Protein AF-K1Z4B5-F1 (afdb_monomer)

Solvent-accessible surface area (backbone atoms only — not comparable to full-atom values): 12155 Å² total; per-residue (Å²): 141,65,68,70,65,44,55,76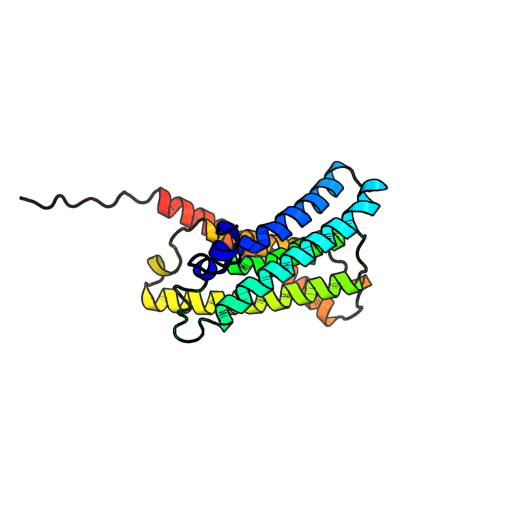,72,50,80,54,65,84,68,59,51,26,66,56,27,51,59,14,40,52,41,23,48,50,50,44,50,45,40,73,76,64,48,86,39,72,65,47,71,64,46,43,57,56,45,48,50,51,18,51,51,40,36,53,53,35,50,49,55,39,52,54,44,64,66,71,52,70,86,75,78,43,64,77,80,73,52,57,66,34,46,45,28,60,24,18,31,38,14,35,45,31,30,31,36,47,76,66,66,74,52,58,52,61,59,44,48,52,37,48,54,51,19,51,53,41,42,55,54,46,52,51,53,51,51,54,29,48,53,53,28,31,76,74,53,36,62,65,67,38,66,53,61,73,53,85,51,58,56,41,47,44,52,19,49,46,27,40,45,53,17,62,71,63,46,70,55,70,80,55,49,90,48,70,67,62,54,51,49,52,50,56,49,52,68,48,45,58,53,52,34,51,50,49,50,53,50,52,52,49,29,47,50,52,68,70,66,50,76,76,79,79,76,74,76,79,77,130

Secondary structure (DSSP, 8-state):
--HHHHHTTSSGGGG--GGGGHHHHHHHHHHHHHHHHHTT-HHHHHHHHHHHHHHHHHHHHHHHHHHHHHHHSTTS--TTTTS-GGGGHHHHHHHHHHHHHHHHT-S-HHHHHHHHHHHHHHHHHHHHHHHHHHHHHHHHHHHHHHH----GGGHHHHHHHHHHHHHHHH--GGGT---HHHHHHHHHHHHHHHHHHHHHHHHHHHHHHHHHHSPPP-------

pLDDT: mean 89.36, std 13.33, range [42.06, 98.69]

Foldseek 3Di:
DPPPVVCVPDDCLLVLALVLLVLLVVLLVVLVVCCVPPNQDPVSLVCLVVSLVVSVVSLVVSVVSVVVSCVVVPPDDDLQPSHDLSNLCNLLSLLSSLLSCLSNVNHDLQVSVVSLVNSVVVNVVVVVSVVVNLVVQCVPPNDCRSPLAADPSNVSNLSSLVSNLSSLVSRDNVNNDPDPVVVVVSVVSNVPSVVVSVVSVVSNVVSVCCVVVPDDPPPPPPDD

Structure (mmCIF, N/CA/C/O backbone):
data_AF-K1Z4B5-F1
#
_entry.id   AF-K1Z4B5-F1
#
loop_
_atom_site.group_PDB
_atom_site.id
_atom_site.type_symbol
_atom_site.label_atom_id
_atom_site.label_alt_id
_atom_site.label_comp_id
_atom_site.label_asym_id
_atom_site.label_entity_id
_atom_site.label_seq_id
_atom_site.pdbx_PDB_ins_code
_atom_site.Cartn_x
_atom_site.Cartn_y
_atom_site.Cartn_z
_atom_site.occupancy
_atom_site.B_iso_or_equiv
_atom_site.auth_seq_id
_atom_site.auth_comp_id
_atom_site.auth_asym_id
_atom_site.auth_atom_id
_atom_site.pdbx_PDB_model_num
ATOM 1 N N . MET A 1 1 ? 21.606 23.673 20.026 1.00 42.06 1 MET A N 1
ATOM 2 C CA . MET A 1 1 ? 21.614 22.272 19.535 1.00 42.06 1 MET A CA 1
ATOM 3 C C . MET A 1 1 ? 20.739 21.337 20.398 1.00 42.06 1 MET A C 1
ATOM 5 O O . MET A 1 1 ? 21.093 20.185 20.587 1.00 42.06 1 MET A O 1
ATOM 9 N N . GLY A 1 2 ? 19.577 21.792 20.898 1.00 47.53 2 GLY A N 1
ATOM 10 C CA . GLY A 1 2 ? 18.703 20.988 21.780 1.00 47.53 2 GLY A CA 1
ATOM 11 C C . GLY A 1 2 ? 17.392 20.483 21.157 1.00 47.53 2 GLY A C 1
ATOM 12 O O . GLY A 1 2 ? 16.752 19.619 21.730 1.00 47.53 2 GLY A O 1
ATOM 13 N N . SER A 1 3 ? 16.997 20.965 19.974 1.00 54.28 3 SER A N 1
ATOM 14 C CA . SER A 1 3 ? 15.626 20.777 19.460 1.00 54.28 3 SER A CA 1
ATOM 15 C C . SER A 1 3 ? 15.413 19.503 18.619 1.00 54.28 3 SER A C 1
ATOM 17 O O . SER A 1 3 ? 14.337 18.916 18.667 1.00 54.28 3 SER A O 1
ATOM 19 N N . PHE A 1 4 ? 16.428 19.011 17.899 1.00 51.03 4 PHE A N 1
ATOM 20 C CA . PHE A 1 4 ? 16.259 17.836 17.026 1.00 51.03 4 PHE A CA 1
ATOM 21 C C . PHE A 1 4 ? 16.400 16.509 17.784 1.00 51.03 4 PHE A C 1
ATOM 23 O O . PHE A 1 4 ? 15.673 15.554 17.534 1.00 51.03 4 PHE A O 1
ATOM 30 N N . VAL A 1 5 ? 17.310 16.456 18.760 1.00 57.09 5 VAL A N 1
ATOM 31 C CA . VAL A 1 5 ? 17.521 15.262 19.592 1.00 57.09 5 VAL A CA 1
ATOM 32 C C . VAL A 1 5 ? 16.350 15.058 20.560 1.00 57.09 5 VAL A C 1
ATOM 34 O O . VAL A 1 5 ? 15.944 13.920 20.771 1.00 57.09 5 VAL A O 1
ATOM 37 N N . GLN A 1 6 ? 15.732 16.135 21.065 1.00 52.53 6 GLN A N 1
ATOM 38 C CA . GLN A 1 6 ? 14.506 16.045 21.870 1.00 52.53 6 GLN A CA 1
ATOM 39 C C . GLN A 1 6 ? 13.305 15.513 21.076 1.00 52.53 6 GLN A C 1
ATOM 41 O O . GLN A 1 6 ? 12.570 14.691 21.609 1.00 52.53 6 GLN A O 1
ATOM 46 N N . PHE A 1 7 ? 13.154 15.859 19.790 1.00 51.56 7 PHE A N 1
ATOM 47 C CA . PHE A 1 7 ? 12.125 15.257 18.926 1.00 51.56 7 PHE A CA 1
ATOM 48 C C . PHE A 1 7 ? 12.273 13.732 18.818 1.00 51.56 7 PHE A C 1
ATOM 50 O O . PHE A 1 7 ? 11.283 13.002 18.797 1.00 51.56 7 PHE A O 1
ATOM 57 N N . PHE A 1 8 ? 13.515 13.240 18.799 1.00 54.50 8 PHE A N 1
ATOM 58 C CA . PHE A 1 8 ? 13.795 11.809 18.838 1.00 54.50 8 PHE A CA 1
ATOM 59 C C . PHE A 1 8 ? 13.585 11.177 20.216 1.00 54.50 8 PHE A C 1
ATOM 61 O O . PHE A 1 8 ? 13.568 9.948 20.268 1.00 54.50 8 PHE A O 1
ATOM 68 N N . LEU A 1 9 ? 13.473 11.941 21.307 1.00 57.28 9 LEU A N 1
ATOM 69 C CA . LEU A 1 9 ? 13.464 11.436 22.685 1.00 57.28 9 LEU A CA 1
ATOM 70 C C . LEU A 1 9 ? 12.107 11.544 23.392 1.00 57.28 9 LEU A C 1
ATOM 72 O O . LEU A 1 9 ? 11.838 10.653 24.193 1.00 57.28 9 LEU A O 1
ATOM 76 N N . ASP A 1 10 ? 11.259 12.524 23.070 1.00 48.75 10 ASP A N 1
ATOM 77 C CA . ASP A 1 10 ? 10.029 12.812 23.827 1.00 48.75 10 ASP A CA 1
ATOM 78 C C . ASP A 1 10 ? 8.754 12.778 22.965 1.00 48.75 10 ASP A C 1
ATOM 80 O O . ASP A 1 10 ? 8.785 13.238 21.825 1.00 48.75 10 ASP A O 1
ATOM 84 N N . GLU A 1 11 ? 7.679 12.196 23.525 1.00 49.41 11 GLU A N 1
ATOM 85 C CA . GLU A 1 11 ? 6.259 12.010 23.105 1.00 49.41 11 GLU A CA 1
ATOM 86 C C . GLU A 1 11 ? 5.877 11.736 21.627 1.00 49.41 11 GLU A C 1
ATOM 88 O O . GLU A 1 11 ? 4.893 11.043 21.360 1.00 49.41 11 GLU A O 1
ATOM 93 N N . SER A 1 12 ? 6.644 12.180 20.633 1.00 52.72 12 SER A N 1
ATOM 94 C CA . SER A 1 12 ? 6.403 1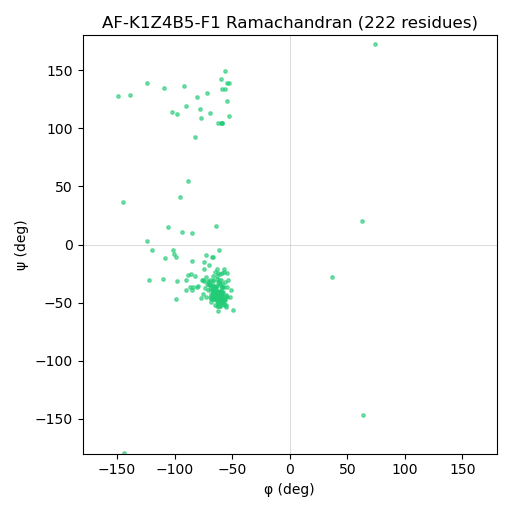1.931 19.203 1.00 52.72 12 SER A CA 1
ATOM 95 C C . SER A 1 12 ? 6.512 10.446 18.833 1.00 52.72 12 SER A C 1
ATOM 97 O O . SER A 1 12 ? 5.902 9.994 17.863 1.00 52.72 12 SER A O 1
ATOM 99 N N . ARG A 1 13 ? 7.247 9.657 19.633 1.00 53.91 13 ARG A N 1
ATOM 100 C CA . ARG A 1 13 ? 7.433 8.211 19.433 1.00 53.91 13 ARG A CA 1
ATOM 101 C C . ARG A 1 13 ? 6.122 7.427 19.503 1.00 53.91 13 ARG A C 1
ATOM 103 O O . ARG A 1 13 ? 5.964 6.472 18.747 1.00 53.91 13 ARG A O 1
ATOM 110 N N . GLN A 1 14 ? 5.167 7.861 20.329 1.00 56.75 14 GLN A N 1
ATOM 111 C CA . GLN A 1 14 ? 3.832 7.250 20.397 1.00 56.75 14 GLN A CA 1
ATOM 112 C C . GLN A 1 14 ? 2.960 7.576 19.171 1.00 56.75 14 GLN A C 1
ATOM 114 O O . GLN A 1 14 ? 1.911 6.970 18.969 1.00 56.75 14 GLN A O 1
ATOM 119 N N . LYS A 1 15 ? 3.407 8.493 18.305 1.00 69.94 15 LYS A N 1
ATOM 120 C CA . LYS A 1 15 ? 2.761 8.849 17.034 1.00 69.94 15 LYS A CA 1
ATOM 121 C C . LYS A 1 15 ? 3.515 8.296 15.820 1.00 69.94 15 LYS A C 1
ATOM 123 O O . LYS A 1 15 ? 3.267 8.718 14.697 1.00 69.94 15 LYS A O 1
ATOM 128 N N . VAL A 1 16 ? 4.433 7.343 16.007 1.00 85.06 16 VAL A N 1
ATOM 129 C CA . VAL A 1 16 ? 5.087 6.659 14.882 1.00 85.06 16 VAL A CA 1
ATOM 130 C C . VAL A 1 16 ? 4.126 5.630 14.292 1.00 85.06 16 VAL A C 1
ATOM 132 O O . VAL A 1 16 ? 3.845 4.605 14.909 1.00 85.06 16 VAL A O 1
ATOM 135 N N . HIS A 1 17 ? 3.616 5.908 13.098 1.00 90.94 17 HIS A N 1
ATOM 136 C CA . HIS A 1 17 ? 2.687 5.047 12.364 1.00 90.94 17 HIS A CA 1
ATOM 137 C C . HIS A 1 17 ? 2.973 5.106 10.857 1.00 90.94 17 HIS A C 1
ATOM 139 O O . HIS A 1 17 ? 3.878 5.813 10.403 1.00 90.94 17 HIS A O 1
ATOM 145 N N . GLY A 1 18 ? 2.197 4.372 10.060 1.00 93.00 18 GLY A N 1
ATOM 146 C CA . GLY A 1 18 ? 2.472 4.178 8.634 1.00 93.00 18 GLY A CA 1
ATOM 147 C C . GLY A 1 18 ? 2.491 5.426 7.737 1.00 93.00 18 GLY A C 1
ATOM 148 O O . GLY A 1 18 ? 2.892 5.316 6.585 1.00 93.00 18 GLY A O 1
ATOM 149 N N . VAL A 1 19 ? 2.171 6.629 8.231 1.00 94.81 19 VAL A N 1
ATOM 150 C CA . VAL A 1 19 ? 2.359 7.882 7.464 1.00 94.81 19 VAL A CA 1
ATOM 151 C C . VAL A 1 19 ? 3.828 8.143 7.121 1.00 94.81 19 VAL A C 1
ATOM 153 O O . VAL A 1 19 ? 4.108 8.775 6.106 1.00 94.81 19 VAL A O 1
ATOM 156 N N . LEU A 1 20 ? 4.782 7.606 7.890 1.00 95.19 20 LEU A N 1
ATOM 157 C CA . LEU A 1 20 ? 6.209 7.718 7.556 1.00 95.19 20 LEU A CA 1
ATOM 158 C C . LEU A 1 20 ? 6.532 7.173 6.153 1.00 95.19 20 LEU A C 1
ATOM 160 O O . LEU A 1 20 ? 7.362 7.736 5.434 1.00 95.19 20 LEU A O 1
ATOM 164 N N . PHE A 1 21 ? 5.799 6.147 5.715 1.00 98.12 21 PHE A N 1
ATOM 165 C CA . PHE A 1 21 ? 5.948 5.563 4.387 1.00 98.12 21 PHE A CA 1
ATOM 166 C C . PHE A 1 21 ? 5.511 6.484 3.240 1.00 98.12 21 PHE A C 1
ATOM 168 O O . PHE A 1 21 ? 5.816 6.182 2.086 1.00 98.12 21 PHE A O 1
ATOM 175 N N . LEU A 1 22 ? 4.849 7.619 3.506 1.00 96.75 22 LEU A N 1
ATOM 176 C CA . LEU A 1 22 ? 4.506 8.585 2.458 1.00 96.75 22 LEU A CA 1
ATOM 177 C C . LEU A 1 22 ? 5.745 9.154 1.756 1.00 96.75 22 LEU A C 1
ATOM 179 O O . LEU A 1 22 ? 5.654 9.527 0.592 1.00 96.75 22 LEU A O 1
ATOM 183 N N . SER A 1 23 ? 6.902 9.168 2.423 1.00 97.56 23 SER A N 1
ATOM 184 C CA . SER A 1 23 ? 8.192 9.518 1.812 1.00 97.56 23 SER A CA 1
ATOM 185 C C . SER A 1 23 ? 8.606 8.523 0.717 1.00 97.56 23 SER A C 1
ATOM 187 O O . SER A 1 23 ? 8.991 8.928 -0.381 1.00 97.56 23 SER A O 1
ATOM 189 N N . THR A 1 24 ? 8.456 7.218 0.965 1.00 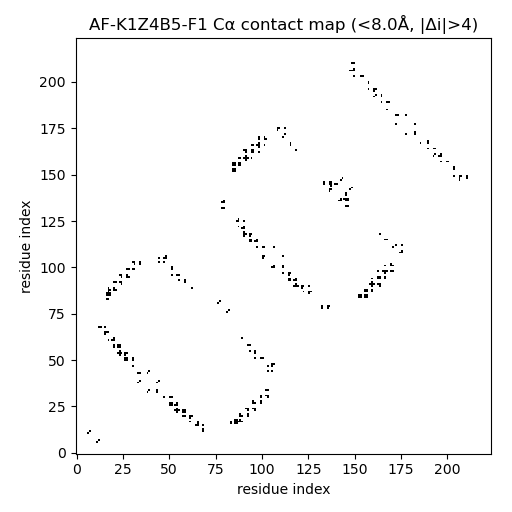98.56 24 THR A N 1
ATOM 190 C CA . THR A 1 24 ? 8.614 6.178 -0.060 1.00 98.56 24 THR A CA 1
ATOM 191 C C . THR A 1 24 ? 7.576 6.358 -1.154 1.00 98.56 24 THR A C 1
ATOM 193 O O . THR A 1 24 ? 7.934 6.450 -2.323 1.00 98.56 24 THR A O 1
ATOM 196 N N . VAL A 1 25 ? 6.295 6.447 -0.789 1.00 98.38 25 VAL A N 1
ATOM 197 C CA . VAL A 1 25 ? 5.190 6.523 -1.755 1.00 98.38 25 VAL A CA 1
ATOM 198 C C . VAL A 1 25 ? 5.355 7.705 -2.708 1.00 98.38 25 VAL A C 1
ATOM 200 O O . VAL A 1 25 ? 5.241 7.526 -3.920 1.00 98.38 25 VAL A O 1
ATOM 203 N N . SER A 1 26 ? 5.655 8.897 -2.193 1.00 98.25 26 SER A N 1
ATOM 204 C CA . SER A 1 26 ? 5.829 10.097 -3.014 1.00 98.25 26 SER A CA 1
ATOM 205 C C . SER A 1 26 ? 7.035 9.978 -3.942 1.00 98.25 26 SER A C 1
ATOM 207 O O . SER A 1 26 ? 6.914 10.265 -5.131 1.00 98.25 26 SER A O 1
ATOM 209 N N . THR A 1 27 ? 8.161 9.465 -3.438 1.00 98.38 27 THR A N 1
ATOM 210 C CA . THR A 1 27 ? 9.370 9.233 -4.239 1.00 98.38 27 THR A CA 1
ATOM 211 C C . THR A 1 27 ? 9.078 8.294 -5.409 1.00 98.38 27 THR A C 1
ATOM 213 O O . THR A 1 27 ? 9.382 8.627 -6.552 1.00 98.38 27 THR A O 1
ATOM 216 N N . GLN A 1 28 ? 8.416 7.159 -5.162 1.00 98.44 28 GLN A N 1
ATOM 217 C CA . GLN A 1 28 ? 8.082 6.211 -6.232 1.00 98.44 28 GLN A CA 1
ATOM 218 C C . GLN A 1 2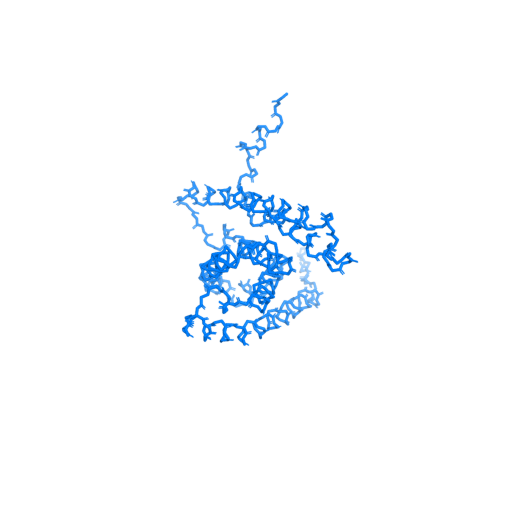8 ? 7.020 6.759 -7.196 1.00 98.44 28 GLN A C 1
ATOM 220 O O . GLN A 1 28 ? 7.097 6.523 -8.401 1.00 98.44 28 GLN A O 1
ATOM 225 N N . SER A 1 29 ? 6.063 7.544 -6.694 1.00 98.06 29 SER A N 1
ATOM 226 C CA . SER A 1 29 ? 5.065 8.218 -7.535 1.00 98.06 29 SER A CA 1
ATOM 227 C C . SER A 1 29 ? 5.724 9.196 -8.506 1.00 98.06 29 SER A C 1
ATOM 229 O O . SER A 1 29 ? 5.353 9.227 -9.675 1.00 98.06 29 SER A O 1
ATOM 231 N N . LEU A 1 30 ? 6.736 9.953 -8.061 1.00 97.81 30 LEU A N 1
ATOM 232 C CA . LEU A 1 30 ? 7.496 10.858 -8.928 1.00 97.81 30 LEU A CA 1
ATOM 233 C C . LEU A 1 30 ? 8.218 10.102 -10.043 1.00 97.81 30 LEU A C 1
ATOM 235 O O . LEU A 1 30 ? 8.203 10.551 -11.186 1.00 97.81 30 LEU A O 1
ATOM 239 N N . VAL A 1 31 ? 8.796 8.937 -9.742 1.00 97.12 31 VAL A N 1
ATOM 240 C CA . VAL A 1 31 ? 9.437 8.089 -10.757 1.00 97.12 31 VAL A CA 1
ATOM 241 C C . VAL A 1 31 ? 8.422 7.636 -11.817 1.00 97.12 31 VAL A C 1
ATOM 243 O O . VAL A 1 31 ? 8.700 7.723 -13.015 1.00 97.12 31 VAL A O 1
ATOM 246 N N . ILE A 1 32 ? 7.233 7.195 -11.394 1.00 97.25 32 ILE A N 1
ATOM 247 C CA . ILE A 1 32 ? 6.160 6.753 -12.300 1.00 97.25 32 ILE A CA 1
ATOM 248 C C . ILE A 1 32 ? 5.623 7.924 -13.136 1.00 97.25 32 ILE A C 1
ATOM 250 O O . ILE A 1 32 ? 5.473 7.799 -14.350 1.00 97.25 32 ILE A O 1
ATOM 254 N N . VAL A 1 33 ? 5.355 9.076 -12.516 1.00 96.75 33 VAL A N 1
ATOM 255 C CA . VAL A 1 33 ? 4.846 10.267 -13.214 1.00 96.75 33 VAL A CA 1
ATOM 256 C C . VAL A 1 33 ? 5.876 10.807 -14.202 1.00 96.75 33 VAL A C 1
ATOM 258 O O . VAL A 1 33 ? 5.505 11.153 -15.321 1.00 96.75 33 VAL A O 1
ATOM 261 N N . TRP A 1 34 ? 7.166 10.824 -13.848 1.00 95.31 34 TRP A N 1
ATOM 262 C CA . TRP A 1 34 ? 8.234 11.221 -14.771 1.00 95.31 34 TRP A CA 1
ATOM 263 C C . TRP A 1 34 ? 8.210 10.340 -16.021 1.00 95.31 34 TRP A C 1
ATOM 265 O O . TRP A 1 34 ? 8.141 10.855 -17.137 1.00 95.31 34 TRP A O 1
ATOM 275 N N . LYS A 1 35 ? 8.191 9.016 -15.843 1.00 94.81 35 LYS A N 1
ATOM 276 C CA . LYS A 1 35 ? 8.099 8.046 -16.942 1.00 94.81 35 LYS A CA 1
ATOM 277 C C . LYS A 1 35 ? 6.893 8.294 -17.841 1.00 94.81 35 LYS A C 1
ATOM 279 O O . LYS A 1 35 ? 7.025 8.261 -19.060 1.00 94.81 35 LYS A O 1
ATOM 284 N N . ALA A 1 36 ? 5.730 8.543 -17.244 1.00 94.62 36 ALA A N 1
ATOM 285 C CA . ALA A 1 36 ? 4.500 8.802 -17.981 1.00 94.62 36 ALA A CA 1
ATOM 286 C C . ALA A 1 36 ? 4.550 10.126 -18.764 1.00 94.62 36 ALA A C 1
ATOM 288 O O . ALA A 1 36 ? 4.084 10.178 -19.898 1.00 94.62 36 ALA A O 1
ATOM 289 N N . ALA A 1 37 ? 5.129 11.180 -18.183 1.00 94.31 37 ALA A N 1
ATOM 290 C CA . ALA A 1 37 ? 5.174 12.512 -18.785 1.00 94.31 37 ALA A CA 1
ATOM 291 C C . ALA A 1 37 ? 6.277 12.674 -19.844 1.00 94.31 37 ALA A C 1
ATOM 293 O O . ALA A 1 37 ? 6.075 13.364 -20.839 1.00 94.31 37 ALA A O 1
ATOM 294 N N . PHE A 1 38 ? 7.442 12.053 -19.638 1.00 90.19 38 PHE A N 1
ATOM 295 C CA . PHE A 1 38 ? 8.650 12.304 -20.440 1.00 90.19 38 PHE A CA 1
ATOM 296 C C . PHE A 1 38 ? 9.249 11.045 -21.086 1.00 90.19 38 PHE A C 1
ATOM 298 O O . PHE A 1 38 ? 10.298 11.121 -21.730 1.00 90.19 38 PHE A O 1
ATOM 305 N N . GLY A 1 39 ? 8.610 9.884 -20.928 1.00 90.88 39 GLY A N 1
ATOM 306 C CA . GLY A 1 39 ? 9.041 8.632 -21.545 1.00 90.88 39 GLY A CA 1
ATOM 307 C C . GLY A 1 39 ? 10.412 8.138 -21.069 1.00 90.88 39 GLY A C 1
ATOM 308 O O . GLY A 1 39 ? 10.805 8.315 -19.919 1.00 90.88 39 GLY A O 1
ATOM 309 N N . ASP A 1 40 ? 11.140 7.485 -21.980 1.00 89.94 40 ASP A N 1
ATOM 310 C CA . ASP A 1 40 ? 12.414 6.789 -21.732 1.00 89.94 40 ASP A CA 1
ATOM 311 C C . ASP A 1 40 ? 13.666 7.617 -22.035 1.00 89.94 40 ASP A C 1
ATOM 313 O O . ASP A 1 40 ? 14.645 7.112 -22.588 1.00 89.94 40 ASP A O 1
ATOM 317 N N . SER A 1 41 ? 13.659 8.901 -21.681 1.00 91.56 41 SER A N 1
ATOM 318 C CA . SER A 1 41 ? 14.849 9.738 -21.871 1.00 91.56 41 SER A CA 1
ATOM 319 C C . SER A 1 41 ? 16.092 9.149 -21.177 1.00 91.56 41 SER A C 1
ATOM 321 O O . SER A 1 41 ? 15.999 8.505 -20.127 1.00 91.56 41 SER A O 1
ATOM 323 N N . SER A 1 42 ? 17.282 9.400 -21.731 1.00 91.56 42 SER A N 1
ATOM 324 C CA . SER A 1 42 ? 18.545 8.927 -21.141 1.00 91.56 42 SER A CA 1
ATOM 325 C C . SER A 1 42 ? 18.732 9.420 -19.703 1.00 91.56 42 SER A C 1
ATOM 327 O O . SER A 1 42 ? 19.201 8.672 -18.849 1.00 91.56 42 SER A O 1
ATOM 329 N N . LEU A 1 43 ? 18.303 10.658 -19.419 1.00 93.00 43 LEU A N 1
ATOM 330 C CA . LEU A 1 43 ? 18.318 11.221 -18.069 1.00 93.00 43 LEU A CA 1
ATOM 331 C C . LEU A 1 43 ? 17.409 10.430 -17.123 1.00 93.00 43 LEU A C 1
ATOM 333 O O . LEU A 1 43 ? 17.820 10.092 -16.018 1.00 93.00 43 LEU A O 1
ATOM 337 N N . TYR A 1 44 ? 16.199 10.091 -17.566 1.00 93.06 44 TYR A N 1
ATOM 338 C CA . TYR A 1 44 ? 15.274 9.292 -16.772 1.00 93.06 44 TYR A CA 1
ATOM 339 C C . TYR A 1 44 ? 15.856 7.908 -16.447 1.00 93.06 44 TYR A C 1
ATOM 341 O O . TYR A 1 44 ? 15.876 7.516 -15.283 1.00 93.06 44 TYR A O 1
ATOM 349 N N . ARG A 1 45 ? 16.408 7.197 -17.441 1.00 91.06 45 ARG A N 1
ATOM 350 C CA . ARG A 1 45 ? 17.033 5.876 -17.230 1.00 91.06 45 ARG A CA 1
ATOM 351 C C . ARG A 1 45 ? 18.227 5.931 -16.274 1.00 91.06 45 ARG A C 1
ATOM 353 O O . ARG A 1 45 ? 18.474 4.961 -15.565 1.00 91.06 45 ARG A O 1
ATOM 360 N N . LEU A 1 46 ? 18.939 7.058 -16.235 1.00 93.19 46 LEU A N 1
ATOM 361 C CA . LEU A 1 46 ? 20.036 7.290 -15.300 1.00 93.19 46 LEU A CA 1
ATOM 362 C C . LEU A 1 46 ? 19.539 7.575 -13.874 1.00 93.19 46 LEU A C 1
ATOM 364 O O . LEU A 1 46 ? 20.120 7.068 -12.921 1.00 93.19 46 LEU A O 1
ATOM 368 N N . VAL A 1 47 ? 18.485 8.382 -13.716 1.00 95.00 47 VAL A N 1
ATOM 369 C CA . VAL A 1 47 ? 18.015 8.884 -12.409 1.00 95.00 47 VAL A CA 1
ATOM 370 C C . VAL A 1 47 ? 17.039 7.926 -11.720 1.00 95.00 47 VAL A C 1
ATOM 372 O O . VAL A 1 47 ? 17.090 7.776 -10.498 1.00 95.00 47 VAL A O 1
ATOM 375 N N . ALA A 1 48 ? 16.167 7.254 -12.474 1.00 95.62 48 ALA A N 1
ATOM 376 C CA . ALA A 1 48 ? 15.108 6.403 -11.929 1.00 95.62 48 ALA A CA 1
ATOM 377 C C . ALA A 1 48 ? 15.614 5.299 -10.976 1.00 95.62 48 ALA A C 1
ATOM 379 O O . ALA A 1 48 ? 15.026 5.163 -9.902 1.00 95.62 48 ALA A O 1
ATOM 380 N N . PRO A 1 49 ? 16.706 4.557 -11.266 1.00 95.19 49 PRO A N 1
ATOM 381 C CA . PRO A 1 49 ? 17.228 3.550 -10.337 1.00 95.19 49 PRO A CA 1
ATOM 382 C C . PRO A 1 49 ? 17.604 4.134 -8.971 1.00 95.19 49 PRO A C 1
ATOM 384 O O . PRO A 1 49 ? 17.307 3.540 -7.935 1.00 95.19 49 PRO A O 1
ATOM 387 N N . TRP A 1 50 ? 18.216 5.322 -8.958 1.00 96.75 50 TRP A N 1
ATOM 388 C CA . TRP A 1 50 ? 18.634 5.999 -7.729 1.00 96.75 50 TRP A CA 1
ATOM 389 C C . TRP A 1 50 ? 17.448 6.526 -6.932 1.00 96.75 50 TRP A C 1
ATOM 391 O O . TRP A 1 50 ? 17.431 6.407 -5.709 1.00 96.75 50 TRP A O 1
ATOM 401 N N . ALA A 1 51 ? 16.433 7.060 -7.611 1.00 97.69 51 ALA A N 1
ATOM 402 C CA . ALA A 1 51 ? 15.195 7.479 -6.965 1.00 97.69 51 ALA A CA 1
ATOM 403 C C . ALA A 1 51 ? 14.438 6.283 -6.359 1.00 97.69 51 ALA A C 1
ATOM 405 O O . ALA A 1 51 ? 13.976 6.364 -5.220 1.00 97.69 51 ALA A O 1
ATOM 406 N N . ILE A 1 52 ? 14.386 5.144 -7.063 1.00 98.00 52 ILE A N 1
ATOM 407 C CA . ILE A 1 52 ? 13.808 3.902 -6.528 1.00 98.00 52 ILE A CA 1
ATOM 408 C C . ILE A 1 52 ? 14.575 3.456 -5.280 1.00 98.00 52 ILE A C 1
ATOM 410 O O . ILE A 1 52 ? 13.950 3.188 -4.252 1.00 98.00 52 ILE A O 1
ATOM 414 N N . LEU A 1 53 ? 15.911 3.428 -5.341 1.00 97.69 53 LEU A N 1
ATOM 415 C CA . LEU A 1 53 ? 16.767 3.053 -4.213 1.00 97.69 53 LEU A CA 1
ATOM 416 C C . LEU A 1 53 ? 16.584 3.989 -3.010 1.00 97.69 53 LEU A C 1
ATOM 418 O O . LEU A 1 53 ? 16.496 3.520 -1.876 1.00 97.69 53 LEU A O 1
ATOM 422 N N . LEU A 1 54 ? 16.473 5.299 -3.243 1.00 98.38 54 LEU A N 1
ATOM 423 C CA . LEU A 1 54 ? 16.189 6.280 -2.197 1.00 98.38 54 LEU A CA 1
ATOM 424 C C . LEU A 1 54 ? 14.834 6.007 -1.528 1.00 98.38 54 LEU A C 1
ATOM 426 O O . LEU A 1 54 ? 14.742 5.999 -0.301 1.00 98.38 54 LEU A O 1
ATOM 430 N N . GLY A 1 55 ? 13.794 5.716 -2.312 1.00 98.38 55 GLY A N 1
ATOM 431 C CA . GLY A 1 55 ? 12.487 5.347 -1.768 1.00 98.38 55 GLY A CA 1
ATOM 432 C C . GLY A 1 55 ? 12.523 4.047 -0.954 1.00 98.38 55 GLY A C 1
ATOM 433 O O . GLY A 1 55 ? 11.861 3.958 0.082 1.00 98.38 55 GLY A O 1
ATOM 434 N N . VAL A 1 56 ? 13.337 3.066 -1.362 1.00 98.31 56 VAL A N 1
ATOM 435 C CA . VAL A 1 56 ? 13.597 1.837 -0.589 1.00 98.31 56 VAL A CA 1
ATOM 436 C C . VAL A 1 56 ? 14.328 2.147 0.722 1.00 98.31 56 VAL A C 1
ATOM 438 O O . VAL A 1 56 ? 13.982 1.595 1.766 1.00 98.31 56 VAL A O 1
ATOM 441 N N . ALA A 1 57 ? 15.294 3.068 0.717 1.00 98.50 57 ALA A N 1
ATOM 442 C CA . ALA A 1 57 ? 15.956 3.510 1.943 1.00 98.50 57 ALA A CA 1
ATOM 443 C C . ALA A 1 57 ? 14.958 4.170 2.911 1.00 98.50 57 ALA A C 1
ATOM 445 O O . ALA A 1 57 ? 14.912 3.809 4.090 1.00 98.50 57 ALA A O 1
ATOM 446 N N . PHE A 1 58 ? 14.093 5.063 2.413 1.00 98.38 58 PHE A N 1
ATOM 447 C CA . PHE A 1 58 ? 12.999 5.634 3.206 1.00 98.38 58 PHE A CA 1
ATOM 448 C C . PHE A 1 58 ? 12.049 4.568 3.755 1.00 98.38 58 PHE A C 1
ATOM 450 O O . PHE A 1 58 ? 11.602 4.682 4.901 1.00 98.38 58 PHE A O 1
ATOM 457 N N . TYR A 1 59 ? 11.790 3.508 2.984 1.00 98.56 59 TYR A N 1
ATOM 458 C CA . TYR A 1 59 ? 10.939 2.406 3.418 1.00 98.56 59 TYR A CA 1
ATOM 459 C C . TYR A 1 59 ? 11.549 1.706 4.628 1.00 98.56 59 TYR A C 1
ATOM 461 O O . TYR A 1 59 ? 10.892 1.592 5.659 1.00 98.56 59 TYR A O 1
ATOM 469 N N . PHE A 1 60 ? 12.814 1.285 4.545 1.00 98.06 60 PHE A N 1
ATOM 470 C CA . PHE A 1 60 ? 13.451 0.548 5.636 1.00 98.06 60 PHE A CA 1
ATOM 471 C C . PHE A 1 60 ? 13.640 1.390 6.898 1.00 98.06 60 PHE A C 1
ATOM 473 O O . PHE A 1 60 ? 13.452 0.872 7.998 1.00 98.06 60 PHE A O 1
ATOM 480 N N . VAL A 1 61 ? 13.937 2.687 6.763 1.00 96.69 61 VAL A N 1
ATOM 481 C CA . VAL A 1 61 ? 13.982 3.605 7.913 1.00 96.69 61 VAL A CA 1
ATOM 482 C C . VAL A 1 61 ? 12.605 3.702 8.574 1.00 96.69 61 VAL A C 1
ATOM 484 O O . VAL A 1 61 ? 12.494 3.514 9.784 1.00 96.69 61 VAL A O 1
ATOM 487 N N . SER A 1 62 ? 11.548 3.933 7.791 1.00 96.00 62 SER A N 1
ATOM 488 C CA . SER A 1 62 ? 10.170 4.033 8.297 1.00 96.00 62 SER A CA 1
ATOM 489 C C . SER A 1 62 ? 9.716 2.735 8.965 1.00 96.00 62 SER A C 1
ATOM 491 O O . SER A 1 62 ? 9.210 2.745 10.087 1.00 96.00 62 SER A O 1
ATOM 493 N N . PHE A 1 63 ? 9.967 1.606 8.303 1.00 96.38 63 PHE A N 1
ATOM 494 C CA . PHE A 1 63 ? 9.649 0.271 8.786 1.00 96.38 63 PHE A CA 1
ATOM 495 C C . PHE A 1 63 ? 10.354 -0.029 10.113 1.00 96.38 63 PHE A C 1
ATOM 497 O O . PHE A 1 63 ? 9.712 -0.452 11.072 1.00 96.38 63 PHE A O 1
ATOM 504 N N . PHE A 1 64 ? 11.656 0.258 10.207 1.00 95.25 64 PHE A N 1
ATOM 505 C CA . PHE A 1 64 ? 12.426 0.073 11.435 1.00 95.25 64 PHE A CA 1
ATOM 506 C C . PHE A 1 64 ? 11.871 0.902 12.599 1.00 95.25 64 PHE A C 1
ATOM 508 O O . PHE A 1 64 ? 11.738 0.385 13.709 1.00 95.25 64 PHE A O 1
ATOM 515 N N . LEU A 1 65 ? 11.520 2.170 12.363 1.00 92.81 65 LEU A N 1
ATOM 516 C CA . LEU A 1 65 ? 10.959 3.038 13.402 1.00 92.81 65 LEU A CA 1
ATOM 517 C C . LEU A 1 65 ? 9.605 2.520 13.915 1.00 92.81 65 LEU A C 1
ATOM 519 O O . LEU A 1 65 ? 9.385 2.519 15.126 1.00 92.81 65 LEU A O 1
ATOM 523 N N . ILE A 1 66 ? 8.738 2.028 13.022 1.00 92.50 66 ILE A N 1
ATOM 524 C CA . ILE A 1 66 ? 7.433 1.449 13.384 1.00 92.50 66 ILE A CA 1
ATOM 525 C C . ILE A 1 66 ? 7.605 0.126 14.140 1.00 92.50 66 ILE A C 1
ATOM 527 O O . ILE A 1 66 ? 7.010 -0.054 15.199 1.00 92.50 66 ILE A O 1
ATOM 531 N N . MET A 1 67 ? 8.456 -0.785 13.661 1.00 91.44 67 MET A N 1
ATOM 532 C CA . MET A 1 67 ? 8.710 -2.055 14.358 1.00 91.44 67 MET A CA 1
ATOM 533 C C . MET A 1 67 ? 9.320 -1.833 15.744 1.00 91.44 67 MET A C 1
ATOM 535 O O . MET A 1 67 ? 8.928 -2.476 16.716 1.00 91.44 67 MET A O 1
ATOM 539 N N . ARG A 1 68 ? 10.252 -0.880 15.864 1.00 89.44 68 ARG A N 1
ATOM 540 C CA . ARG A 1 68 ? 10.873 -0.522 17.143 1.00 89.44 68 ARG A CA 1
ATOM 541 C C . ARG A 1 68 ? 9.856 -0.012 18.164 1.00 89.44 68 ARG A C 1
ATOM 543 O O . ARG A 1 68 ? 10.060 -0.253 19.353 1.00 89.44 68 ARG A O 1
ATOM 550 N N . ARG A 1 69 ? 8.811 0.697 17.725 1.00 87.81 69 ARG A N 1
ATOM 551 C CA . ARG A 1 69 ? 7.709 1.133 18.591 1.00 87.81 69 ARG A CA 1
ATOM 552 C C . ARG A 1 69 ? 6.981 -0.083 19.168 1.00 87.81 69 ARG A C 1
ATOM 554 O O . ARG A 1 69 ? 6.988 -0.269 20.379 1.00 87.81 69 ARG A O 1
ATOM 561 N N . TYR A 1 70 ? 6.475 -0.963 18.303 1.00 86.94 70 TYR A N 1
ATOM 562 C CA . TYR A 1 70 ? 5.716 -2.141 18.738 1.00 86.94 70 TYR A CA 1
ATOM 563 C C . TYR A 1 70 ? 6.528 -3.124 19.587 1.00 86.94 70 TYR A C 1
ATOM 565 O O . TYR A 1 70 ? 5.976 -3.762 20.476 1.00 86.94 70 TYR A O 1
ATOM 573 N N . TRP A 1 71 ? 7.844 -3.211 19.378 1.00 86.00 71 TRP A N 1
ATOM 574 C CA . TRP A 1 71 ? 8.709 -4.040 20.220 1.00 86.00 71 TRP A CA 1
ATOM 575 C C . TRP A 1 71 ? 8.893 -3.480 21.639 1.00 86.00 71 TRP A C 1
ATOM 577 O O . TRP A 1 71 ? 9.051 -4.236 22.593 1.00 86.00 71 TRP A O 1
ATOM 587 N N . ARG A 1 72 ? 8.941 -2.151 21.795 1.00 80.06 72 ARG A N 1
ATOM 588 C CA . ARG A 1 72 ? 9.252 -1.502 23.081 1.00 80.06 72 ARG A CA 1
ATOM 589 C C . ARG A 1 72 ? 8.029 -1.260 23.956 1.00 80.06 72 ARG A C 1
ATOM 591 O O . ARG A 1 72 ? 8.184 -1.244 25.171 1.00 80.06 72 ARG A O 1
ATOM 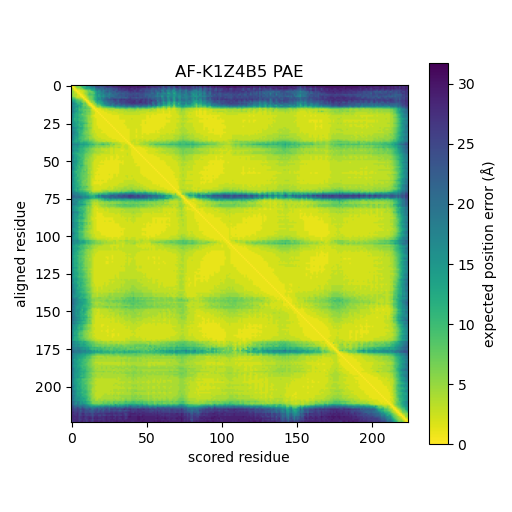598 N N . ASP A 1 73 ? 6.852 -1.136 23.357 1.00 70.56 73 ASP A N 1
ATOM 599 C CA . ASP A 1 73 ? 5.590 -0.888 24.065 1.00 70.56 73 ASP A CA 1
ATOM 600 C C . ASP A 1 73 ? 4.930 -2.190 24.590 1.00 70.56 73 ASP A C 1
ATOM 602 O O . ASP A 1 73 ? 3.795 -2.174 25.056 1.00 70.56 73 ASP A O 1
ATOM 606 N N . GLY A 1 74 ? 5.639 -3.330 24.537 1.00 57.38 74 GLY A N 1
ATOM 607 C CA . GLY A 1 74 ? 5.126 -4.702 24.698 1.00 57.38 74 GLY A CA 1
ATOM 608 C C . GLY A 1 74 ? 4.515 -5.111 26.049 1.00 57.38 74 GLY A C 1
ATOM 609 O O . GLY A 1 74 ? 4.378 -6.306 26.291 1.00 57.38 74 GLY A O 1
ATOM 610 N N . GLY A 1 75 ? 4.159 -4.169 26.926 1.00 62.84 75 GLY A N 1
ATOM 611 C CA . GLY A 1 75 ? 3.471 -4.444 28.192 1.00 62.84 75 GLY A CA 1
ATOM 612 C C . GLY A 1 75 ? 1.948 -4.251 28.162 1.00 62.84 75 GLY A C 1
ATOM 613 O O . GLY A 1 75 ? 1.258 -4.969 28.876 1.00 62.84 75 GLY A O 1
ATOM 614 N N . ASP A 1 76 ? 1.426 -3.321 27.349 1.00 76.38 76 ASP A N 1
ATOM 615 C CA . ASP A 1 76 ? 0.010 -2.888 27.401 1.00 76.38 76 ASP A CA 1
ATOM 616 C C . ASP A 1 76 ? -0.570 -2.556 26.010 1.00 76.38 76 ASP A C 1
ATOM 618 O O . ASP A 1 76 ? -1.323 -1.606 25.835 1.00 76.38 76 ASP A O 1
ATOM 622 N N . PHE A 1 77 ? -0.168 -3.305 24.976 1.00 84.19 77 PHE A N 1
ATOM 623 C CA . PHE A 1 77 ? -0.648 -3.070 23.610 1.00 84.19 77 PHE A CA 1
ATOM 624 C C . PHE A 1 77 ? -2.131 -3.436 23.467 1.00 84.19 77 PHE A C 1
ATOM 626 O O . PHE A 1 77 ? -2.503 -4.616 23.476 1.00 84.19 77 PHE A O 1
ATOM 633 N N . ASP A 1 78 ? -2.977 -2.433 23.240 1.00 88.00 78 ASP A N 1
ATOM 634 C CA . ASP A 1 78 ? -4.373 -2.619 22.882 1.00 88.00 78 ASP A CA 1
ATOM 635 C C . ASP A 1 78 ? -4.555 -2.507 21.360 1.00 88.00 78 ASP A C 1
ATOM 637 O O . ASP A 1 78 ? -4.484 -1.433 20.770 1.00 88.00 78 ASP A O 1
ATOM 641 N N . LEU A 1 79 ? -4.893 -3.628 20.716 1.00 89.62 79 LEU A N 1
ATOM 642 C CA . LEU A 1 79 ? -5.131 -3.702 19.269 1.00 89.62 79 LEU A CA 1
ATOM 643 C C . LEU A 1 79 ? -6.166 -2.691 18.726 1.00 89.62 79 LEU A C 1
ATOM 645 O O . LEU A 1 79 ? -6.075 -2.280 17.572 1.00 89.62 79 LEU A O 1
ATOM 649 N N . ASP A 1 80 ? -7.167 -2.298 19.510 1.00 88.25 80 ASP A N 1
ATOM 650 C CA . ASP A 1 80 ? -8.148 -1.296 19.094 1.00 88.25 80 ASP A CA 1
ATOM 651 C C . ASP A 1 80 ? -7.540 0.117 19.063 1.00 88.25 80 ASP A C 1
ATOM 653 O O . ASP A 1 80 ? -7.734 0.848 18.079 1.00 88.25 80 ASP A O 1
ATOM 657 N N . ARG A 1 81 ? -6.783 0.466 20.112 1.00 85.75 81 ARG A N 1
ATOM 658 C CA . ARG A 1 81 ? -6.279 1.823 20.379 1.00 85.75 81 ARG A CA 1
ATOM 659 C C . ARG A 1 81 ? -4.909 2.103 19.764 1.00 85.75 81 ARG A C 1
ATOM 661 O O . ARG A 1 81 ? -4.692 3.189 19.233 1.00 85.75 81 ARG A O 1
ATOM 668 N N . ASP A 1 82 ? -4.007 1.128 19.795 1.00 88.94 82 ASP A N 1
ATOM 669 C CA . ASP A 1 82 ? -2.584 1.309 19.479 1.00 88.94 82 ASP A CA 1
ATOM 670 C C . ASP A 1 82 ? -2.209 0.887 18.051 1.00 88.94 82 ASP A C 1
ATOM 672 O O . ASP A 1 82 ? -1.107 1.174 17.559 1.00 88.94 82 ASP A O 1
ATOM 676 N N . TRP A 1 83 ? -3.121 0.213 17.346 1.00 92.38 83 TRP A N 1
ATOM 677 C CA . TRP A 1 83 ? -2.963 -0.095 15.930 1.00 92.38 83 TRP A CA 1
ATOM 678 C C . TRP A 1 83 ? -3.550 1.019 15.059 1.00 92.38 83 TRP A C 1
ATOM 680 O O . TRP A 1 83 ? -4.744 1.305 15.098 1.00 92.38 83 TRP A O 1
ATOM 690 N N . PHE A 1 84 ? -2.718 1.649 14.231 1.00 93.25 84 PHE A N 1
ATOM 691 C CA . PHE A 1 84 ? -3.135 2.769 13.387 1.00 93.25 84 PHE A CA 1
ATOM 692 C C . PHE A 1 84 ? -3.587 2.262 12.018 1.00 93.25 84 PHE A C 1
ATOM 694 O O . PHE A 1 84 ? -2.859 1.497 11.392 1.00 93.25 84 PHE A O 1
ATOM 701 N N . ASN A 1 85 ? -4.704 2.785 11.490 1.00 92.94 85 ASN A N 1
ATOM 702 C CA . ASN A 1 85 ? -5.208 2.450 10.142 1.00 92.94 85 ASN A CA 1
ATOM 703 C C . ASN A 1 85 ? -4.117 2.596 9.067 1.00 92.94 85 ASN A C 1
ATOM 705 O O . ASN A 1 85 ? -3.980 1.777 8.165 1.00 92.94 85 ASN A O 1
ATOM 709 N N . THR A 1 86 ? -3.288 3.637 9.197 1.00 95.44 86 THR A N 1
ATOM 710 C CA . THR A 1 86 ? -2.212 3.934 8.239 1.00 95.44 86 THR A CA 1
ATOM 711 C C . THR A 1 86 ? -1.093 2.893 8.217 1.00 95.44 86 THR A C 1
ATOM 713 O O . THR A 1 86 ? -0.285 2.912 7.295 1.00 95.44 86 THR A O 1
ATOM 716 N N . ASN A 1 87 ? -1.029 1.950 9.165 1.00 96.50 87 ASN A N 1
ATOM 717 C CA . ASN A 1 87 ? -0.039 0.870 9.140 1.00 96.50 87 ASN A CA 1
ATOM 718 C C . ASN A 1 87 ? -0.193 -0.053 7.922 1.00 96.50 87 ASN A C 1
ATOM 720 O O . ASN A 1 87 ? 0.797 -0.660 7.505 1.00 96.50 87 ASN A O 1
ATOM 724 N N . CYS A 1 88 ? -1.371 -0.092 7.283 1.00 96.81 88 CYS A N 1
ATOM 725 C CA . CYS A 1 88 ? -1.544 -0.753 5.985 1.00 96.81 88 CYS A CA 1
ATOM 726 C C . CYS A 1 88 ? -0.634 -0.180 4.886 1.00 96.81 88 CYS A C 1
ATOM 728 O O . CYS A 1 88 ? -0.211 -0.921 3.999 1.00 96.81 88 CYS A O 1
ATOM 730 N N . ILE A 1 89 ? -0.187 1.081 4.998 1.00 98.25 89 ILE A N 1
ATOM 731 C CA . ILE A 1 89 ? 0.775 1.693 4.064 1.00 98.25 89 ILE A CA 1
ATOM 732 C C . ILE A 1 89 ? 2.087 0.889 3.984 1.00 98.25 89 ILE A C 1
ATOM 734 O O . ILE A 1 89 ? 2.749 0.942 2.953 1.00 98.25 89 ILE A O 1
ATOM 738 N N . THR A 1 90 ? 2.419 0.053 4.977 1.00 98.25 90 THR A N 1
ATOM 739 C CA . THR A 1 90 ? 3.577 -0.861 4.934 1.00 98.25 90 THR A CA 1
ATOM 740 C C . THR A 1 90 ? 3.632 -1.678 3.638 1.00 98.25 90 THR A C 1
ATOM 742 O O . THR A 1 90 ? 4.610 -1.600 2.893 1.00 98.25 90 THR A O 1
ATOM 745 N N . HIS A 1 91 ? 2.574 -2.428 3.309 1.00 98.19 91 HIS A N 1
ATOM 746 C CA . HIS A 1 91 ? 2.570 -3.216 2.072 1.00 98.19 91 HIS A CA 1
ATOM 747 C C . HIS A 1 91 ? 2.337 -2.332 0.834 1.00 98.19 91 HIS A C 1
ATOM 749 O O . HIS A 1 91 ? 2.878 -2.614 -0.238 1.00 98.19 91 HIS A O 1
ATOM 755 N N . GLY A 1 92 ? 1.594 -1.227 0.970 1.00 98.25 92 GLY A N 1
ATOM 756 C CA . GLY A 1 92 ? 1.351 -0.270 -0.117 1.00 98.25 92 GLY A CA 1
ATOM 757 C C . GLY A 1 92 ? 2.619 0.429 -0.618 1.00 98.25 92 GLY A C 1
ATOM 758 O O . GLY A 1 92 ? 2.806 0.576 -1.824 1.00 98.25 92 GLY A O 1
ATOM 759 N N . ALA A 1 93 ? 3.530 0.797 0.283 1.00 98.62 93 ALA A N 1
ATOM 760 C CA . ALA A 1 93 ? 4.795 1.455 -0.036 1.00 98.62 93 ALA A CA 1
ATOM 761 C C . ALA A 1 93 ? 5.732 0.557 -0.856 1.00 98.62 93 ALA A C 1
ATOM 763 O O . ALA A 1 93 ? 6.356 1.004 -1.822 1.00 98.62 93 ALA A O 1
ATOM 764 N N . MET A 1 94 ? 5.786 -0.734 -0.526 1.00 98.56 94 MET A N 1
ATOM 765 C CA . MET A 1 94 ? 6.524 -1.706 -1.337 1.00 98.56 94 MET A CA 1
ATOM 766 C C . MET A 1 94 ? 5.788 -2.063 -2.622 1.00 98.56 94 MET A C 1
ATOM 768 O O . MET A 1 94 ? 6.435 -2.282 -3.641 1.00 98.56 94 MET A O 1
ATOM 772 N N . SER A 1 95 ? 4.456 -2.029 -2.617 1.00 98.69 95 SER A N 1
ATOM 773 C CA . SER A 1 95 ? 3.666 -2.225 -3.832 1.00 98.69 95 SER A CA 1
ATOM 774 C C . SER A 1 95 ? 3.938 -1.134 -4.867 1.00 98.69 95 SER A C 1
ATOM 776 O O . SER A 1 95 ? 4.245 -1.453 -6.011 1.00 98.69 95 SER A O 1
ATOM 778 N N . ILE A 1 96 ? 3.931 0.147 -4.482 1.00 98.69 96 ILE A N 1
ATOM 779 C CA . ILE A 1 96 ? 4.267 1.233 -5.417 1.00 98.69 96 ILE A CA 1
ATOM 780 C C . ILE A 1 96 ? 5.753 1.232 -5.809 1.00 98.69 96 ILE A C 1
ATOM 782 O O . ILE A 1 96 ? 6.082 1.563 -6.944 1.00 98.69 96 ILE A O 1
ATOM 786 N N . THR A 1 97 ? 6.652 0.784 -4.925 1.00 98.56 97 THR A N 1
ATOM 787 C CA . THR A 1 97 ? 8.068 0.550 -5.273 1.00 98.56 97 THR A CA 1
ATOM 788 C C . THR A 1 97 ? 8.206 -0.532 -6.343 1.00 98.56 97 THR A C 1
ATOM 790 O O . THR A 1 97 ? 8.959 -0.372 -7.306 1.00 98.56 97 THR A O 1
ATOM 793 N N . GLY A 1 98 ? 7.454 -1.623 -6.211 1.00 98.12 98 GLY A N 1
ATOM 794 C CA . GLY A 1 98 ? 7.382 -2.684 -7.207 1.00 98.12 98 GLY A CA 1
ATOM 795 C C . GLY A 1 98 ? 6.773 -2.207 -8.521 1.00 98.12 98 GLY A C 1
ATOM 796 O O . GLY A 1 98 ? 7.335 -2.461 -9.584 1.00 98.12 98 GLY A O 1
ATOM 797 N N . LEU A 1 99 ? 5.685 -1.435 -8.458 1.00 98.25 99 LEU A N 1
ATOM 798 C CA . LEU A 1 99 ? 5.066 -0.822 -9.631 1.00 98.25 99 LEU A CA 1
ATOM 799 C C . LEU A 1 99 ? 6.056 0.087 -10.368 1.00 98.25 99 LEU A C 1
ATOM 801 O O . LEU A 1 99 ? 6.241 -0.082 -11.571 1.00 98.25 99 LEU A O 1
ATOM 805 N N . ALA A 1 100 ? 6.743 0.987 -9.657 1.00 97.81 100 ALA A N 1
ATOM 806 C CA . ALA A 1 100 ? 7.799 1.811 -10.235 1.00 97.81 100 ALA A CA 1
ATOM 807 C C . ALA A 1 100 ? 8.859 0.919 -10.892 1.00 97.81 100 ALA A C 1
ATOM 809 O O . ALA A 1 100 ? 9.106 1.045 -12.085 1.00 97.81 100 ALA A O 1
ATOM 810 N N . SER A 1 101 ? 9.381 -0.075 -10.174 1.00 96.69 101 SER A N 1
ATOM 811 C CA . SER A 1 101 ? 10.365 -1.031 -10.702 1.00 96.69 101 SER A CA 1
ATOM 812 C C . SER A 1 101 ? 9.920 -1.685 -12.021 1.00 96.69 101 SER A C 1
ATOM 814 O O . SER A 1 101 ? 10.704 -1.725 -12.970 1.00 96.69 101 SER A O 1
ATOM 816 N N . THR A 1 102 ? 8.660 -2.134 -12.110 1.00 95.25 102 THR A N 1
ATOM 817 C CA . THR A 1 102 ? 8.094 -2.760 -13.322 1.00 95.25 102 THR A CA 1
ATOM 818 C C . THR A 1 102 ? 7.926 -1.781 -14.480 1.00 95.25 102 THR A C 1
ATOM 820 O O . THR A 1 102 ? 8.380 -2.056 -15.585 1.00 95.25 102 THR A O 1
ATOM 823 N N . VAL A 1 103 ? 7.319 -0.618 -14.235 1.00 93.25 103 VAL A N 1
ATOM 824 C CA . VAL A 1 103 ? 6.993 0.368 -15.278 1.00 93.25 103 VAL A CA 1
ATOM 825 C C . VAL A 1 103 ? 8.253 1.047 -15.822 1.00 93.25 103 VAL A C 1
ATOM 827 O O . VAL A 1 103 ? 8.315 1.403 -16.999 1.00 93.25 103 VAL A O 1
ATOM 830 N N . CYS A 1 104 ? 9.274 1.214 -14.980 1.00 89.19 104 CYS A N 1
ATOM 831 C CA . CYS A 1 104 ? 10.555 1.786 -15.385 1.00 89.19 104 CYS A CA 1
ATOM 832 C C . CYS A 1 104 ? 11.397 0.801 -16.206 1.00 89.19 104 CYS A C 1
ATOM 834 O O . CYS A 1 104 ? 12.199 1.231 -17.031 1.00 89.19 104 CYS A O 1
ATOM 836 N N . GLY A 1 105 ? 11.274 -0.507 -15.947 1.00 88.88 105 GLY A N 1
ATOM 837 C CA . GLY A 1 105 ? 12.108 -1.536 -16.576 1.00 88.88 105 GLY A CA 1
ATOM 838 C C . GLY A 1 105 ? 13.604 -1.412 -16.256 1.00 88.88 105 GLY A C 1
ATOM 839 O O . GLY A 1 105 ? 14.436 -1.916 -17.004 1.00 88.88 105 GLY A O 1
ATOM 840 N N . VAL A 1 106 ? 13.960 -0.709 -15.173 1.00 89.25 106 VAL A N 1
ATOM 841 C CA . VAL A 1 106 ? 15.358 -0.471 -14.757 1.00 89.25 106 VAL A CA 1
ATOM 842 C C . VAL A 1 106 ? 15.811 -1.371 -13.606 1.00 89.25 106 VAL A C 1
ATOM 844 O O . VAL A 1 106 ? 16.970 -1.330 -13.203 1.00 89.25 106 VAL A O 1
ATOM 847 N N . VAL A 1 107 ? 14.897 -2.172 -13.058 1.00 93.38 107 VAL A N 1
ATOM 848 C CA . VAL A 1 107 ? 15.152 -3.088 -11.945 1.00 93.38 107 VAL A CA 1
ATOM 849 C C . VAL A 1 107 ? 15.105 -4.527 -12.469 1.00 93.38 107 VAL A C 1
ATOM 851 O O . VAL A 1 107 ? 14.181 -4.854 -13.213 1.00 93.38 107 VAL A O 1
ATOM 854 N N . PRO A 1 108 ? 16.064 -5.402 -12.105 1.00 93.81 108 PRO A N 1
ATOM 855 C CA . PRO A 1 108 ? 16.080 -6.783 -12.582 1.00 93.81 108 PRO A CA 1
ATOM 856 C C . PRO A 1 108 ? 14.817 -7.573 -12.186 1.00 93.81 108 PRO A C 1
ATOM 858 O O . PRO A 1 108 ? 14.381 -7.457 -11.035 1.00 93.81 108 PRO A O 1
ATOM 861 N N . PRO A 1 109 ? 14.295 -8.467 -13.053 1.00 93.75 109 PRO A N 1
ATOM 862 C CA . PRO A 1 109 ? 13.065 -9.224 -12.786 1.00 93.75 109 PRO A CA 1
ATOM 863 C C . PRO A 1 109 ? 13.076 -10.020 -11.473 1.00 93.75 109 PRO A C 1
ATOM 865 O O . PRO A 1 109 ? 12.062 -10.097 -10.776 1.00 93.75 109 PRO A O 1
ATOM 868 N N . MET A 1 110 ? 14.224 -10.586 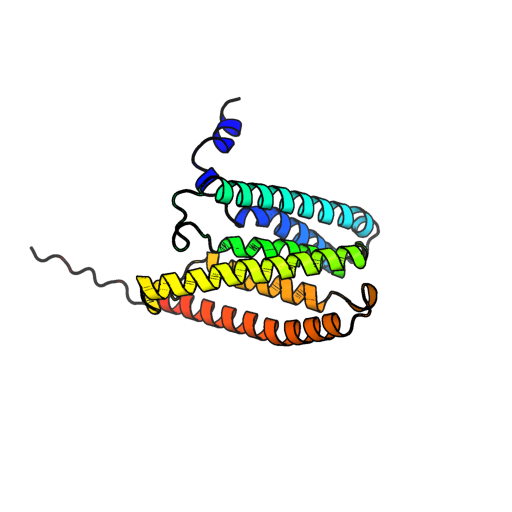-11.086 1.00 94.75 110 MET A N 1
ATOM 869 C CA . MET A 1 110 ? 14.361 -11.322 -9.821 1.00 94.75 110 MET A CA 1
ATOM 870 C C . MET A 1 110 ? 14.232 -10.423 -8.587 1.00 94.75 110 MET A C 1
ATOM 872 O O . MET A 1 110 ? 13.662 -10.838 -7.579 1.00 94.75 110 MET A O 1
ATOM 876 N N . LEU A 1 111 ? 14.716 -9.181 -8.660 1.00 95.50 111 LEU A N 1
ATOM 877 C CA . LEU A 1 111 ? 14.564 -8.224 -7.566 1.00 95.50 111 LEU A CA 1
ATOM 878 C C . LEU A 1 111 ? 13.120 -7.714 -7.491 1.00 95.50 111 LEU A C 1
ATOM 880 O O . LEU A 1 111 ? 12.565 -7.589 -6.401 1.00 95.50 111 LEU A O 1
ATOM 884 N N . THR A 1 112 ? 12.474 -7.503 -8.639 1.00 96.44 112 THR A N 1
ATOM 885 C CA . THR A 1 112 ? 11.042 -7.189 -8.705 1.00 96.44 112 THR A CA 1
ATOM 886 C C . THR A 1 112 ? 10.185 -8.306 -8.106 1.00 96.44 112 THR A C 1
ATOM 888 O O . THR A 1 112 ? 9.261 -8.018 -7.346 1.00 96.44 112 THR A O 1
ATOM 891 N N . LEU A 1 113 ? 10.525 -9.575 -8.360 1.00 96.06 113 LEU A N 1
ATOM 892 C CA . LEU A 1 113 ? 9.875 -10.716 -7.712 1.00 96.06 113 LEU A CA 1
ATOM 893 C C . LEU A 1 113 ? 10.038 -10.674 -6.188 1.00 96.06 113 LEU A C 1
ATOM 895 O O . LEU A 1 113 ? 9.064 -10.867 -5.466 1.00 96.06 113 LEU A O 1
ATOM 899 N N . ALA A 1 114 ? 11.246 -10.399 -5.690 1.00 97.00 114 ALA A N 1
ATOM 900 C CA . ALA A 1 114 ? 11.488 -10.291 -4.252 1.00 97.00 114 ALA A CA 1
ATOM 901 C C . ALA A 1 114 ? 10.648 -9.170 -3.613 1.00 97.00 114 ALA A C 1
ATOM 903 O O . ALA A 1 114 ? 10.052 -9.372 -2.555 1.00 97.00 114 ALA A O 1
ATOM 904 N N . ILE A 1 115 ? 10.531 -8.018 -4.285 1.00 97.88 115 ILE A N 1
ATOM 905 C CA . ILE A 1 115 ? 9.656 -6.911 -3.866 1.00 97.88 115 ILE A CA 1
ATOM 906 C C . ILE A 1 115 ? 8.184 -7.351 -3.834 1.00 97.88 115 ILE A C 1
ATOM 908 O O . ILE A 1 115 ? 7.468 -7.027 -2.887 1.00 97.88 115 ILE A O 1
ATOM 912 N N . TRP A 1 116 ? 7.733 -8.115 -4.832 1.00 97.69 116 TRP A N 1
ATOM 913 C CA . TRP A 1 116 ? 6.367 -8.643 -4.902 1.00 97.69 116 TRP A CA 1
ATOM 914 C C . TRP A 1 116 ? 6.051 -9.621 -3.771 1.00 97.69 116 TRP A C 1
ATOM 916 O O . TRP A 1 116 ? 5.053 -9.449 -3.071 1.00 97.69 116 TRP A O 1
ATOM 926 N N . LEU A 1 117 ? 6.936 -10.588 -3.522 1.00 97.31 117 LEU A N 1
ATOM 927 C CA . LEU A 1 117 ? 6.790 -11.536 -2.416 1.00 97.31 117 LEU A CA 1
ATOM 928 C C . LEU A 1 117 ? 6.795 -10.825 -1.058 1.00 97.31 117 LEU A C 1
ATOM 930 O O . LEU A 1 117 ? 5.997 -11.161 -0.182 1.00 97.31 117 LEU A O 1
ATOM 934 N N . TRP A 1 118 ? 7.646 -9.809 -0.893 1.00 98.25 118 TRP A N 1
ATOM 935 C CA . TRP A 1 118 ? 7.668 -8.980 0.308 1.00 98.25 118 TRP A CA 1
ATOM 936 C C . TRP A 1 118 ? 6.343 -8.233 0.505 1.00 98.25 118 TRP A C 1
ATOM 938 O O . TRP A 1 118 ? 5.755 -8.296 1.584 1.00 98.25 118 TRP A O 1
ATOM 948 N N . ALA A 1 119 ? 5.841 -7.562 -0.536 1.00 98.25 119 ALA A N 1
ATOM 949 C CA . ALA A 1 119 ? 4.577 -6.831 -0.481 1.00 98.25 119 ALA A CA 1
ATOM 950 C C . ALA A 1 119 ? 3.393 -7.752 -0.140 1.00 98.25 119 ALA A C 1
ATOM 952 O O . ALA A 1 119 ? 2.581 -7.398 0.710 1.00 98.25 119 ALA A O 1
ATOM 953 N N . ILE A 1 120 ? 3.323 -8.947 -0.734 1.00 97.75 120 ILE A N 1
ATOM 954 C CA . ILE A 1 120 ? 2.269 -9.931 -0.440 1.00 97.75 120 ILE A CA 1
ATOM 955 C C . ILE A 1 120 ? 2.365 -10.473 0.983 1.00 97.75 120 ILE A C 1
ATOM 957 O O . ILE A 1 120 ? 1.348 -10.610 1.659 1.00 97.75 120 ILE A O 1
ATOM 961 N N . SER A 1 121 ? 3.575 -10.761 1.460 1.00 97.88 121 SER A N 1
ATOM 962 C CA . SER A 1 121 ? 3.767 -11.254 2.827 1.00 97.88 121 SER A CA 1
ATOM 963 C C . SER A 1 121 ? 3.254 -10.235 3.846 1.00 97.88 121 SER A C 1
ATOM 965 O O . SER A 1 121 ? 2.508 -10.582 4.762 1.00 97.88 121 SER A O 1
ATOM 967 N N . TRP A 1 122 ? 3.586 -8.955 3.645 1.00 98.06 122 TRP A N 1
ATOM 968 C CA . TRP A 1 122 ? 3.087 -7.873 4.492 1.00 98.06 122 TRP A CA 1
ATOM 969 C C . TRP A 1 122 ? 1.599 -7.600 4.311 1.00 98.06 122 TRP A C 1
ATOM 971 O O . TRP A 1 122 ? 0.942 -7.278 5.292 1.00 98.06 122 TRP A O 1
ATOM 981 N N . PHE A 1 123 ? 1.055 -7.755 3.104 1.00 98.19 123 PHE A N 1
ATOM 982 C CA . PHE A 1 123 ? -0.386 -7.675 2.876 1.00 98.19 123 PHE A CA 1
ATOM 983 C C . PHE A 1 123 ? -1.129 -8.671 3.773 1.00 98.19 123 PHE A C 1
ATOM 985 O O . PHE A 1 123 ? -1.965 -8.261 4.570 1.00 98.19 123 PHE A O 1
ATOM 992 N N . PHE A 1 124 ? -0.763 -9.955 3.739 1.00 98.00 124 PHE A N 1
ATOM 993 C CA . PHE A 1 124 ? -1.434 -10.957 4.570 1.00 98.00 124 PHE A CA 1
ATOM 994 C C . PHE A 1 124 ? -1.252 -10.712 6.071 1.00 98.00 124 PHE A C 1
ATOM 996 O O . PHE A 1 124 ? -2.212 -10.859 6.826 1.00 98.00 124 PHE A O 1
ATOM 1003 N N . LEU A 1 125 ? -0.054 -10.309 6.510 1.00 97.81 125 LEU A N 1
ATOM 1004 C CA . LEU A 1 125 ? 0.188 -9.987 7.919 1.00 97.81 125 LEU A CA 1
ATOM 1005 C C . LEU A 1 125 ? -0.667 -8.812 8.400 1.00 97.81 125 LEU A C 1
ATOM 1007 O O . LEU A 1 125 ? -1.311 -8.913 9.441 1.00 97.81 125 LEU A O 1
ATOM 1011 N N . ILE A 1 126 ? -0.683 -7.703 7.658 1.00 97.25 126 ILE A N 1
ATOM 1012 C CA . ILE A 1 126 ? -1.435 -6.513 8.061 1.00 97.25 126 ILE A CA 1
ATOM 1013 C C . ILE A 1 126 ? -2.940 -6.777 8.011 1.00 97.25 126 ILE A C 1
ATOM 1015 O O . ILE A 1 126 ? -3.637 -6.443 8.966 1.00 97.25 126 ILE A O 1
ATOM 1019 N N . GLU A 1 127 ? -3.447 -7.426 6.962 1.00 96.88 127 GLU A N 1
ATOM 1020 C CA . GLU A 1 127 ? -4.882 -7.703 6.855 1.00 96.88 127 GLU A CA 1
ATOM 1021 C C . GLU A 1 127 ? -5.368 -8.694 7.921 1.00 96.88 127 GLU A C 1
ATOM 1023 O O . GLU A 1 127 ? -6.487 -8.562 8.413 1.00 96.88 127 GLU A O 1
ATOM 1028 N N . ALA A 1 128 ? -4.521 -9.627 8.371 1.00 97.69 128 ALA A N 1
ATOM 1029 C CA . ALA A 1 128 ? -4.839 -10.473 9.521 1.00 97.69 128 ALA A CA 1
ATOM 1030 C C . ALA A 1 128 ? -4.984 -9.657 10.820 1.00 97.69 128 ALA A C 1
ATOM 1032 O O . ALA A 1 128 ? -5.925 -9.876 11.588 1.00 97.69 128 ALA A O 1
ATOM 1033 N N . VAL A 1 129 ? -4.088 -8.692 11.058 1.00 96.25 129 VAL A N 1
ATOM 1034 C CA . VAL A 1 129 ? -4.153 -7.793 12.225 1.00 96.25 129 VAL A CA 1
ATOM 1035 C C . VAL A 1 129 ? -5.391 -6.897 12.159 1.00 96.25 129 VAL A C 1
ATOM 1037 O O . VAL A 1 129 ? -6.099 -6.734 13.152 1.00 96.25 129 VAL A O 1
ATOM 1040 N N . GLU A 1 130 ? -5.696 -6.354 10.984 1.00 96.19 130 GLU A N 1
ATOM 1041 C CA . GLU A 1 130 ? -6.872 -5.513 10.757 1.00 96.19 130 GLU A CA 1
ATOM 1042 C C . GLU A 1 130 ? -8.182 -6.288 10.905 1.00 96.19 130 GLU A C 1
ATOM 1044 O O . GLU A 1 130 ? -9.135 -5.779 11.496 1.00 96.19 130 GLU A O 1
ATOM 1049 N N . PHE A 1 131 ? -8.227 -7.543 10.454 1.00 96.12 131 PHE A N 1
ATOM 1050 C CA . PHE A 1 131 ? -9.370 -8.421 10.687 1.00 96.12 131 PHE A CA 1
ATOM 1051 C C . PHE A 1 131 ? -9.566 -8.701 12.183 1.00 96.12 131 PHE A C 1
ATOM 1053 O O . PHE A 1 131 ? -10.673 -8.555 12.702 1.00 96.12 131 PHE A O 1
ATOM 1060 N N . ALA A 1 132 ? -8.492 -9.030 12.908 1.00 96.75 132 ALA A N 1
ATOM 1061 C CA . ALA A 1 132 ? -8.554 -9.223 14.357 1.00 96.75 132 ALA A CA 1
ATOM 1062 C C . ALA A 1 132 ? -9.036 -7.953 15.083 1.00 96.75 132 ALA A C 1
ATOM 1064 O O . ALA A 1 132 ? -9.866 -8.023 15.995 1.00 96.75 132 ALA A O 1
ATOM 1065 N N . ARG A 1 133 ? -8.575 -6.777 14.641 1.00 95.56 133 ARG A N 1
ATOM 1066 C CA . ARG A 1 133 ? -9.009 -5.480 15.168 1.00 95.56 133 ARG A CA 1
ATOM 1067 C C . ARG A 1 133 ? -10.481 -5.210 14.884 1.00 95.56 133 ARG A C 1
ATOM 1069 O O . ARG A 1 133 ? -11.194 -4.765 15.780 1.00 95.56 133 ARG A O 1
ATOM 1076 N N . ALA A 1 134 ? -10.951 -5.508 13.675 1.00 94.38 134 ALA A N 1
ATOM 1077 C CA . ALA A 1 134 ? -12.353 -5.378 13.296 1.00 94.38 134 ALA A CA 1
ATOM 1078 C C . ALA A 1 134 ? -13.257 -6.239 14.189 1.00 94.38 134 ALA A C 1
ATOM 1080 O O . ALA A 1 134 ? -14.238 -5.735 14.732 1.00 94.38 134 ALA A O 1
ATOM 1081 N N . VAL A 1 135 ? -12.890 -7.504 14.417 1.00 96.31 135 VAL A N 1
ATOM 1082 C CA . VAL A 1 135 ? -13.627 -8.408 15.317 1.00 96.31 135 VAL A CA 1
ATOM 1083 C C . VAL A 1 135 ? -13.675 -7.852 16.743 1.00 96.31 135 VAL A C 1
ATOM 1085 O O . VAL A 1 135 ? -14.754 -7.797 17.335 1.00 96.31 135 VAL A O 1
ATOM 1088 N N . LYS A 1 136 ? -12.540 -7.374 17.278 1.00 95.44 136 LYS A N 1
ATOM 1089 C CA . LYS A 1 136 ? -12.480 -6.749 18.613 1.00 95.44 136 LYS A CA 1
ATOM 1090 C C . LYS A 1 136 ? -13.363 -5.496 18.703 1.00 95.44 136 LYS A C 1
ATOM 1092 O O . LYS A 1 136 ? -14.067 -5.302 19.686 1.00 95.44 136 LYS A O 1
ATOM 1097 N N . ARG A 1 137 ? -13.365 -4.644 17.678 1.00 95.06 137 ARG A N 1
ATOM 1098 C CA . ARG A 1 137 ? -14.197 -3.431 17.645 1.00 95.06 137 ARG A CA 1
ATOM 1099 C C . ARG A 1 137 ? -15.683 -3.741 17.583 1.00 95.06 137 ARG A C 1
ATOM 1101 O O . ARG A 1 137 ? -16.462 -3.096 18.277 1.00 95.06 137 ARG A O 1
ATOM 1108 N N . ILE A 1 138 ? -16.078 -4.734 16.787 1.00 96.00 138 ILE A N 1
ATOM 1109 C CA . ILE A 1 138 ? -17.475 -5.176 16.720 1.00 96.00 138 ILE A CA 1
ATOM 1110 C C . ILE A 1 138 ? -17.927 -5.707 18.083 1.00 96.00 138 ILE A C 1
ATOM 1112 O O . ILE A 1 138 ? -19.041 -5.398 18.500 1.00 96.00 138 ILE A O 1
ATOM 1116 N N . SER A 1 139 ? -17.094 -6.479 18.789 1.00 95.88 139 SER A N 1
ATOM 1117 C CA . SER A 1 139 ? -17.480 -7.024 20.096 1.00 95.88 139 SER A CA 1
ATOM 1118 C C . SER A 1 139 ? -17.582 -5.959 21.191 1.00 95.88 139 SER A C 1
ATOM 1120 O O . SER A 1 139 ? -18.424 -6.092 22.074 1.00 95.88 139 SER A O 1
ATOM 1122 N N . LEU A 1 140 ? -16.768 -4.898 21.128 1.00 94.81 140 LEU A N 1
ATOM 1123 C CA . LEU A 1 140 ? -16.770 -3.815 22.117 1.00 94.81 140 LEU A CA 1
ATOM 1124 C C . LEU A 1 140 ? -17.823 -2.731 21.849 1.00 94.81 140 LEU A C 1
ATOM 1126 O O . LEU A 1 140 ? -18.429 -2.227 22.790 1.00 94.81 140 LEU A O 1
ATOM 1130 N N . TYR A 1 141 ? -18.033 -2.363 20.584 1.00 95.38 141 TYR A N 1
ATOM 1131 C CA . TYR A 1 141 ? -18.815 -1.178 20.197 1.00 95.38 141 TYR A CA 1
ATOM 1132 C C . TYR A 1 141 ? -20.039 -1.511 19.331 1.00 95.38 141 TYR A C 1
ATOM 1134 O O . TYR A 1 141 ? -20.837 -0.638 18.988 1.00 95.38 141 TYR A O 1
ATOM 1142 N N . GLY A 1 142 ? -20.207 -2.775 18.940 1.00 93.94 142 GLY A N 1
ATOM 1143 C CA . GLY A 1 142 ? -21.186 -3.176 17.935 1.00 93.94 142 GLY A CA 1
ATOM 1144 C C . GLY A 1 142 ? -20.765 -2.783 16.516 1.00 93.94 142 GLY A C 1
ATOM 1145 O O . GLY A 1 142 ? -19.784 -2.077 16.288 1.00 93.94 142 GLY A O 1
ATOM 1146 N N . LEU A 1 143 ? -21.524 -3.245 15.520 1.00 91.56 143 LEU A N 1
ATOM 1147 C CA . LEU A 1 143 ? -21.172 -3.065 14.106 1.00 91.56 143 LEU A CA 1
ATOM 1148 C C . LEU A 1 143 ? -21.109 -1.585 13.689 1.00 91.56 143 LEU A C 1
ATOM 1150 O O . LEU A 1 143 ? -20.165 -1.159 13.024 1.00 91.56 143 LEU A O 1
ATOM 1154 N N . ALA A 1 144 ? -22.111 -0.798 14.090 1.00 89.62 144 ALA A N 1
ATOM 1155 C CA . ALA A 1 144 ? -22.256 0.584 13.643 1.00 89.62 144 ALA A CA 1
ATOM 1156 C C . ALA A 1 144 ? -21.147 1.500 14.180 1.00 89.62 144 ALA A C 1
ATOM 1158 O O . ALA A 1 144 ? -20.572 2.264 13.410 1.00 89.62 144 ALA A O 1
ATOM 1159 N N . GLN A 1 145 ? -20.830 1.403 15.473 1.00 89.94 145 GLN A N 1
ATOM 1160 C CA . GLN A 1 145 ? -19.802 2.238 16.103 1.00 89.94 145 GLN A CA 1
ATOM 1161 C C . GLN A 1 145 ? -18.397 1.636 15.952 1.00 89.94 145 GLN A C 1
ATOM 1163 O O . GLN A 1 145 ? -17.415 2.370 15.949 1.00 89.94 145 GLN A O 1
ATOM 1168 N N . GLY A 1 146 ? -18.289 0.313 15.794 1.00 88.12 146 GLY A N 1
ATOM 1169 C CA . GLY A 1 146 ? -17.006 -0.374 15.671 1.00 88.12 146 GLY A CA 1
ATOM 1170 C C . GLY A 1 146 ? -16.373 -0.291 14.282 1.00 88.12 146 GLY A C 1
ATOM 1171 O O . GLY A 1 146 ? -15.150 -0.214 14.186 1.00 88.12 146 GLY A O 1
ATOM 1172 N N . LEU A 1 147 ? -17.172 -0.309 13.206 1.00 91.62 147 LEU A N 1
ATOM 1173 C CA . LEU A 1 147 ? -16.647 -0.336 11.831 1.00 91.62 147 LEU A CA 1
ATOM 1174 C C . LEU A 1 147 ? -17.103 0.806 10.943 1.00 91.62 147 LEU A C 1
ATOM 1176 O O . LEU A 1 147 ? -16.371 1.183 10.035 1.00 91.62 147 LEU A O 1
ATOM 1180 N N . LEU A 1 148 ? -18.303 1.331 11.159 1.00 90.81 148 LEU A N 1
ATOM 1181 C CA . LEU A 1 148 ? -18.879 2.264 10.204 1.00 90.81 148 LEU A CA 1
ATOM 1182 C C . LEU A 1 148 ? -18.589 3.727 10.550 1.00 90.81 148 LEU A C 1
ATOM 1184 O O . LEU A 1 148 ? -19.215 4.585 9.959 1.00 90.81 148 LEU A O 1
ATOM 1188 N N . VAL A 1 149 ? -17.709 4.044 11.498 1.00 90.50 149 VAL A N 1
ATOM 1189 C CA . VAL A 1 149 ? -17.327 5.436 11.803 1.00 90.50 149 VAL A CA 1
ATOM 1190 C C . VAL A 1 149 ? -16.292 5.913 10.789 1.00 90.50 149 VAL A C 1
ATOM 1192 O O . VAL A 1 149 ? -15.274 5.244 10.600 1.00 90.50 149 VAL A O 1
ATOM 1195 N N . TYR A 1 150 ? -16.548 7.055 10.153 1.00 91.31 150 TYR A N 1
ATOM 1196 C CA . TYR A 1 150 ? -15.662 7.630 9.152 1.00 91.31 150 TYR A CA 1
ATOM 1197 C C . TYR A 1 150 ? -14.392 8.209 9.778 1.00 91.31 150 TYR A C 1
ATOM 1199 O O . TYR A 1 150 ? -14.444 9.052 10.675 1.00 91.31 150 TYR A O 1
ATOM 1207 N N . ASP A 1 151 ? -13.245 7.835 9.220 1.00 91.06 151 ASP A N 1
ATOM 1208 C CA . ASP A 1 151 ? -11.955 8.460 9.482 1.00 91.06 151 ASP A CA 1
ATOM 1209 C C . ASP A 1 151 ? -11.171 8.598 8.162 1.00 91.06 151 ASP A C 1
ATOM 1211 O O . ASP A 1 151 ? -10.977 7.603 7.461 1.00 91.06 151 ASP A O 1
ATOM 1215 N N . PRO A 1 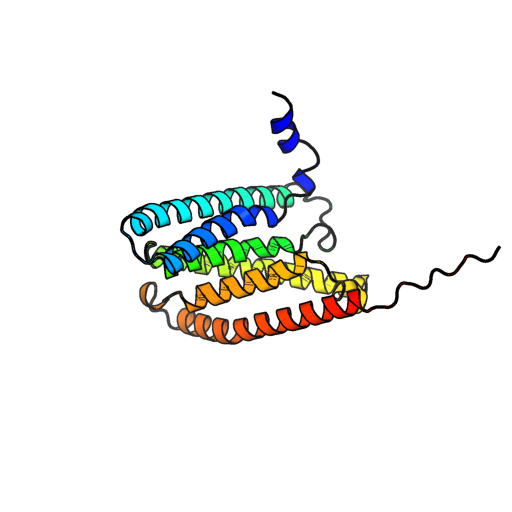152 ? -10.645 9.790 7.807 1.00 91.62 152 PRO A N 1
ATOM 1216 C CA . PRO A 1 152 ? -9.896 9.985 6.563 1.00 91.62 152 PRO A CA 1
ATOM 1217 C C . PRO A 1 152 ? -8.715 9.024 6.358 1.00 91.62 152 PRO A C 1
ATOM 1219 O O . PRO A 1 152 ? -8.303 8.779 5.225 1.00 91.62 152 PRO A O 1
ATOM 1222 N N . THR A 1 153 ? -8.148 8.467 7.427 1.00 92.31 153 THR A N 1
ATOM 1223 C CA . THR A 1 153 ? -7.061 7.487 7.342 1.00 92.31 153 THR A CA 1
ATOM 1224 C C . THR A 1 153 ? -7.511 6.135 6.784 1.00 92.31 153 THR A C 1
ATOM 1226 O O . THR A 1 153 ? -6.656 5.387 6.311 1.00 92.31 153 THR A O 1
ATOM 1229 N N . GLN A 1 154 ? -8.810 5.816 6.763 1.00 92.31 154 GLN A N 1
ATOM 1230 C CA . GLN A 1 154 ? -9.346 4.581 6.169 1.00 92.31 154 GLN A CA 1
ATOM 1231 C C . GLN A 1 154 ? -9.073 4.499 4.659 1.00 92.31 154 GLN A C 1
ATOM 1233 O O . GLN A 1 154 ? -8.743 3.430 4.140 1.00 92.31 154 GLN A O 1
ATOM 1238 N N . TRP A 1 155 ? -9.040 5.646 3.970 1.00 94.31 155 TRP A N 1
ATOM 1239 C CA . TRP A 1 155 ? -8.670 5.742 2.553 1.00 94.31 155 TRP A CA 1
ATOM 1240 C C . TRP A 1 155 ? -7.280 5.181 2.233 1.00 94.31 155 TRP A C 1
ATOM 1242 O O . TRP A 1 155 ? -7.031 4.770 1.096 1.00 94.31 155 TRP A O 1
ATOM 1252 N N . SER A 1 156 ? -6.378 5.120 3.222 1.00 94.75 156 SER A N 1
ATOM 1253 C CA . SER A 1 156 ? -5.051 4.525 3.032 1.00 94.75 156 SER A CA 1
ATOM 1254 C C . SER A 1 156 ? -5.121 3.053 2.617 1.00 94.75 156 SER A C 1
ATOM 1256 O O . SER A 1 156 ? -4.289 2.624 1.818 1.00 94.75 156 SER A O 1
ATOM 1258 N N . ARG A 1 157 ? -6.154 2.312 3.046 1.00 94.75 157 ARG A N 1
ATOM 1259 C CA . ARG A 1 157 ? -6.377 0.918 2.642 1.00 94.75 157 ARG A CA 1
ATOM 1260 C C . ARG A 1 157 ? -6.766 0.806 1.170 1.00 94.75 157 ARG A C 1
ATOM 1262 O O . ARG A 1 157 ? -6.204 -0.005 0.442 1.00 94.75 157 ARG A O 1
ATOM 1269 N N . ASN A 1 158 ? -7.682 1.651 0.696 1.00 96.00 158 ASN A N 1
ATOM 1270 C CA . ASN A 1 158 ? -8.060 1.655 -0.718 1.00 96.00 158 ASN A CA 1
ATOM 1271 C C . ASN A 1 158 ? -6.841 1.961 -1.613 1.00 96.00 158 ASN A C 1
ATOM 1273 O O . ASN A 1 158 ? -6.593 1.283 -2.612 1.00 96.00 158 ASN A O 1
ATOM 1277 N N . PHE A 1 159 ? -6.007 2.919 -1.189 1.00 96.06 159 PHE A N 1
ATOM 1278 C CA . PHE A 1 159 ? -4.730 3.202 -1.840 1.00 96.06 159 PHE A CA 1
ATOM 1279 C C . PHE A 1 159 ? -3.795 1.979 -1.858 1.00 96.06 159 PHE A C 1
ATOM 1281 O O . PHE A 1 159 ? -3.279 1.627 -2.921 1.00 96.06 159 PHE A O 1
ATOM 1288 N N . THR A 1 160 ? -3.566 1.307 -0.725 1.00 97.69 160 THR A N 1
ATOM 1289 C CA . THR A 1 160 ? -2.598 0.199 -0.668 1.00 97.69 160 THR A CA 1
ATOM 1290 C C . THR A 1 160 ? -3.031 -1.019 -1.471 1.00 97.69 160 THR A C 1
ATOM 1292 O O . THR A 1 160 ? -2.193 -1.633 -2.137 1.00 97.69 160 THR A O 1
ATOM 1295 N N . PHE A 1 161 ? -4.324 -1.342 -1.467 1.00 97.75 161 PHE A N 1
ATOM 1296 C CA . PHE A 1 161 ? -4.890 -2.409 -2.290 1.00 97.75 161 PHE A CA 1
ATOM 1297 C C . PHE A 1 161 ? -4.783 -2.061 -3.777 1.00 97.75 161 PHE A C 1
ATOM 1299 O O . PHE A 1 161 ? -4.340 -2.890 -4.573 1.00 97.75 161 PHE A O 1
ATOM 1306 N N . GLY A 1 162 ? -5.097 -0.816 -4.147 1.00 97.75 162 GLY A N 1
ATOM 1307 C CA . GLY A 1 162 ? -4.941 -0.326 -5.515 1.00 97.75 162 GLY A CA 1
ATOM 1308 C C . GLY A 1 162 ? -3.495 -0.411 -6.013 1.00 97.75 162 GLY A C 1
ATOM 1309 O O . GLY A 1 162 ? -3.254 -0.868 -7.131 1.00 97.75 162 GLY A O 1
ATOM 1310 N N . MET A 1 163 ? -2.515 -0.042 -5.181 1.00 98.12 163 MET A N 1
ATOM 1311 C CA . MET A 1 163 ? -1.095 -0.154 -5.537 1.00 98.12 163 MET A CA 1
ATOM 1312 C C . MET A 1 163 ? -0.643 -1.606 -5.678 1.00 98.12 163 MET A C 1
ATOM 1314 O O . MET A 1 163 ? 0.099 -1.920 -6.609 1.00 98.12 163 MET A O 1
ATOM 1318 N N . LEU A 1 164 ? -1.092 -2.503 -4.795 1.00 98.31 164 LEU A N 1
ATOM 1319 C CA . LEU A 1 164 ? -0.777 -3.929 -4.892 1.00 98.31 164 LEU A CA 1
ATOM 1320 C C . LEU A 1 164 ? -1.386 -4.555 -6.153 1.00 98.31 164 LEU A C 1
ATOM 1322 O O . LEU A 1 164 ? -0.714 -5.330 -6.839 1.00 98.31 164 LEU A O 1
ATOM 1326 N N . TYR A 1 165 ? -2.620 -4.178 -6.498 1.00 97.94 165 TYR A N 1
ATOM 1327 C CA . TYR A 1 165 ? -3.270 -4.579 -7.745 1.00 97.94 165 TYR A CA 1
ATOM 1328 C C . TYR A 1 165 ? -2.484 -4.092 -8.960 1.00 97.94 165 TYR A C 1
ATOM 1330 O O . TYR A 1 165 ? -2.112 -4.892 -9.821 1.00 97.94 165 TYR A O 1
ATOM 1338 N N . ALA A 1 166 ? -2.180 -2.793 -9.012 1.00 97.50 166 ALA A N 1
ATOM 1339 C CA . ALA A 1 166 ? -1.449 -2.195 -10.119 1.00 97.50 166 ALA A CA 1
ATOM 1340 C C . ALA A 1 166 ? -0.070 -2.843 -10.293 1.00 97.50 166 ALA A C 1
ATOM 1342 O O . ALA A 1 166 ? 0.298 -3.203 -11.410 1.00 97.50 166 ALA A O 1
ATOM 1343 N N . PHE A 1 167 ? 0.670 -3.054 -9.204 1.00 98.00 167 PHE A N 1
ATOM 1344 C CA . PHE A 1 167 ? 1.953 -3.746 -9.250 1.00 98.00 167 PHE A CA 1
ATOM 1345 C C . PHE A 1 167 ? 1.806 -5.177 -9.772 1.00 98.00 167 PHE A C 1
ATOM 1347 O O . PHE A 1 167 ? 2.451 -5.542 -10.752 1.00 98.00 167 PHE A O 1
ATOM 1354 N N . THR A 1 168 ? 0.914 -5.971 -9.177 1.00 97.19 168 THR A N 1
ATOM 1355 C CA . THR A 1 168 ? 0.715 -7.375 -9.566 1.00 97.19 168 THR A CA 1
ATOM 1356 C C . THR A 1 168 ? 0.315 -7.500 -11.038 1.00 97.19 168 THR A C 1
ATOM 1358 O O . THR A 1 168 ? 0.764 -8.414 -11.734 1.00 97.19 168 THR A O 1
ATOM 1361 N N . ARG A 1 169 ? -0.485 -6.553 -11.541 1.00 96.50 169 ARG A N 1
ATOM 1362 C CA . ARG A 1 169 ? -0.940 -6.519 -12.933 1.00 96.50 169 ARG A CA 1
ATOM 1363 C C . ARG A 1 169 ? 0.201 -6.219 -13.901 1.00 96.50 169 ARG A C 1
ATOM 1365 O O . ARG A 1 169 ? 0.277 -6.862 -14.942 1.00 96.50 169 ARG A O 1
ATOM 1372 N N . ASN A 1 170 ? 1.071 -5.270 -13.558 1.00 95.31 170 ASN A N 1
ATOM 1373 C CA . ASN A 1 170 ? 2.186 -4.841 -14.410 1.00 95.31 170 ASN A CA 1
ATOM 1374 C C . ASN A 1 170 ? 3.439 -5.716 -14.271 1.00 95.31 170 ASN A C 1
ATOM 1376 O O . ASN A 1 170 ? 4.332 -5.650 -15.110 1.00 95.31 170 ASN A O 1
ATOM 1380 N N . PHE A 1 171 ? 3.514 -6.546 -13.233 1.00 92.75 171 PHE A N 1
ATOM 1381 C CA . PHE A 1 171 ? 4.614 -7.477 -13.053 1.00 92.75 171 PHE A CA 1
ATOM 1382 C C . PHE A 1 171 ? 4.457 -8.709 -13.952 1.00 92.75 171 PHE A C 1
ATOM 1384 O O . PHE A 1 171 ? 3.519 -9.496 -13.787 1.00 92.75 171 PHE A O 1
ATOM 1391 N N . ASP A 1 172 ? 5.395 -8.886 -14.883 1.00 89.50 172 ASP A N 1
ATOM 1392 C CA . ASP A 1 172 ? 5.524 -10.105 -15.681 1.00 89.50 172 ASP A CA 1
ATOM 1393 C C . ASP A 1 172 ? 6.296 -11.176 -14.901 1.00 89.50 172 ASP A C 1
ATOM 1395 O O . ASP A 1 172 ? 7.525 -11.253 -14.922 1.00 89.50 172 ASP A O 1
ATOM 1399 N N . LEU A 1 173 ? 5.541 -12.016 -14.195 1.00 87.75 173 LEU A N 1
ATOM 1400 C CA . LEU A 1 173 ? 6.081 -13.099 -13.380 1.00 87.75 173 LEU A CA 1
ATOM 1401 C C . LEU A 1 173 ? 6.836 -14.156 -14.212 1.00 87.75 173 LEU A C 1
ATOM 1403 O O . LEU A 1 173 ? 7.749 -14.795 -13.686 1.00 87.75 173 LEU A O 1
ATOM 1407 N N . SER A 1 174 ? 6.491 -14.322 -15.497 1.00 84.56 174 SER A N 1
ATOM 1408 C CA . SER A 1 174 ? 7.082 -15.353 -16.364 1.00 84.56 174 SER A CA 1
ATOM 1409 C C . SER A 1 174 ? 8.566 -15.110 -16.654 1.00 84.56 174 SER A C 1
ATOM 1411 O O . SER A 1 174 ? 9.319 -16.065 -16.835 1.00 84.56 174 SER A O 1
ATOM 1413 N N . GLN A 1 175 ? 9.007 -13.847 -16.607 1.00 82.56 175 GLN A N 1
ATOM 1414 C CA . GLN A 1 175 ? 10.413 -13.466 -16.769 1.00 82.56 175 GLN A CA 1
ATOM 1415 C C . GLN A 1 175 ? 11.272 -13.792 -15.546 1.00 82.56 175 GLN A C 1
ATOM 1417 O O . GLN A 1 175 ? 12.493 -13.881 -15.663 1.00 82.56 175 GLN A O 1
ATOM 1422 N N . SER A 1 176 ? 10.656 -13.951 -14.374 1.00 86.25 176 SER A N 1
ATOM 1423 C CA . SER A 1 176 ? 11.375 -14.228 -13.130 1.00 86.25 176 SER A CA 1
ATOM 1424 C C . SER A 1 176 ? 11.345 -15.712 -12.784 1.00 86.25 176 SER A C 1
ATOM 1426 O O . SER A 1 176 ? 12.372 -16.278 -12.421 1.00 86.25 176 SER A O 1
ATOM 1428 N N . VAL A 1 177 ? 10.173 -16.354 -12.861 1.00 84.31 177 VAL A N 1
ATOM 1429 C CA . VAL A 1 177 ? 9.994 -17.757 -12.463 1.00 84.31 177 VAL A CA 1
ATOM 1430 C C . VAL A 1 177 ? 8.893 -18.424 -13.296 1.00 84.31 177 VAL A C 1
ATOM 1432 O O . VAL A 1 177 ? 7.750 -17.977 -13.315 1.00 84.31 177 VAL A O 1
ATOM 1435 N N . ALA A 1 178 ? 9.199 -19.579 -13.893 1.00 81.44 178 ALA A N 1
ATOM 1436 C CA . ALA A 1 178 ? 8.232 -20.433 -14.589 1.00 81.44 178 ALA A CA 1
ATOM 1437 C C . ALA A 1 178 ? 7.553 -21.437 -13.631 1.00 81.44 178 ALA A C 1
ATOM 1439 O O . ALA A 1 178 ? 7.613 -22.648 -13.830 1.00 81.44 178 ALA A O 1
ATOM 1440 N N . ASN A 1 179 ? 6.944 -20.944 -12.547 1.00 88.25 179 ASN A N 1
ATOM 1441 C CA . ASN A 1 179 ? 6.255 -21.777 -11.558 1.00 88.25 179 ASN A CA 1
ATOM 1442 C C . ASN A 1 179 ? 4.729 -21.690 -11.777 1.00 88.25 179 ASN A C 1
ATOM 1444 O O . ASN A 1 179 ? 4.151 -20.623 -11.544 1.00 88.25 179 ASN A O 1
ATOM 1448 N N . PRO A 1 180 ? 4.058 -22.790 -12.180 1.00 89.31 180 PRO A N 1
ATOM 1449 C CA . PRO A 1 180 ? 2.621 -22.787 -12.464 1.00 89.31 180 PRO A CA 1
ATOM 1450 C C . PRO A 1 180 ? 1.752 -22.359 -11.277 1.00 89.31 180 PRO A C 1
ATOM 1452 O O . PRO A 1 180 ? 0.741 -21.688 -11.470 1.00 89.31 180 PRO A O 1
ATOM 1455 N N . PHE A 1 181 ? 2.156 -22.700 -10.049 1.00 92.38 181 PHE A N 1
ATOM 1456 C CA . PHE A 1 181 ? 1.429 -22.320 -8.841 1.00 92.38 181 PHE A CA 1
ATOM 1457 C C . PHE A 1 181 ? 1.459 -20.805 -8.624 1.00 92.38 181 PHE A C 1
ATOM 1459 O O . PHE A 1 181 ? 0.412 -20.207 -8.396 1.00 92.38 181 PHE A O 1
ATOM 1466 N N . LEU A 1 182 ? 2.626 -20.163 -8.752 1.00 91.81 182 LEU A N 1
ATOM 1467 C CA . LEU A 1 182 ? 2.726 -18.706 -8.596 1.00 91.81 182 LEU A CA 1
ATOM 1468 C C . LEU A 1 182 ? 1.960 -17.955 -9.694 1.00 91.81 182 LEU 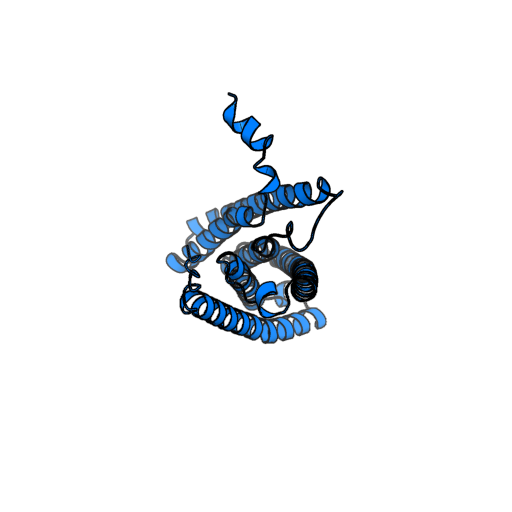A C 1
ATOM 1470 O O . LEU A 1 182 ? 1.350 -16.925 -9.413 1.00 91.81 182 LEU A O 1
ATOM 1474 N N . LEU A 1 183 ? 1.954 -18.477 -10.925 1.00 91.50 183 LEU A N 1
ATOM 1475 C CA . LEU A 1 183 ? 1.183 -17.908 -12.035 1.00 91.50 183 LEU A CA 1
ATOM 1476 C C . LEU A 1 183 ? -0.329 -17.998 -11.782 1.00 91.50 183 LEU A C 1
ATOM 1478 O O . LEU A 1 183 ? -1.031 -16.996 -11.925 1.00 91.50 183 LEU A O 1
ATOM 1482 N N . ALA A 1 184 ? -0.822 -19.165 -11.356 1.00 92.88 184 ALA A N 1
ATOM 1483 C CA . ALA A 1 184 ? -2.226 -19.354 -10.999 1.00 92.88 184 ALA A CA 1
ATOM 1484 C C . ALA A 1 184 ? -2.629 -18.482 -9.801 1.00 92.88 184 ALA A C 1
ATOM 1486 O O . ALA A 1 184 ? -3.659 -17.810 -9.839 1.00 92.88 184 ALA A O 1
ATOM 1487 N N . PHE A 1 185 ? -1.783 -18.431 -8.767 1.00 93.50 185 PHE A N 1
ATOM 1488 C CA . PHE A 1 185 ? -1.991 -17.578 -7.603 1.00 93.50 185 PHE A CA 1
ATOM 1489 C C . PHE A 1 185 ? -2.080 -16.101 -8.006 1.00 93.50 185 PHE A C 1
ATOM 1491 O O . PHE A 1 185 ? -3.032 -15.430 -7.620 1.00 93.50 185 PHE A O 1
ATOM 1498 N N . ARG A 1 186 ? -1.152 -15.604 -8.839 1.00 93.88 186 ARG A N 1
ATOM 1499 C CA . ARG A 1 186 ? -1.191 -14.231 -9.368 1.00 93.88 186 ARG A CA 1
ATOM 1500 C C . ARG A 1 186 ? -2.515 -13.933 -10.072 1.00 93.88 186 ARG A C 1
ATOM 1502 O O . ARG A 1 186 ? -3.067 -12.857 -9.861 1.00 93.88 186 ARG A O 1
ATOM 1509 N N . GLN A 1 187 ? -3.014 -14.858 -10.893 1.00 93.06 187 GLN A N 1
ATOM 1510 C CA . GLN A 1 187 ? -4.259 -14.664 -11.637 1.00 93.06 187 GLN A CA 1
ATOM 1511 C C . GLN A 1 187 ? -5.469 -14.556 -10.701 1.00 93.06 187 GLN A C 1
ATOM 1513 O O . GLN A 1 187 ? -6.184 -13.559 -10.745 1.00 93.06 187 GLN A O 1
ATOM 1518 N N . VAL A 1 188 ? -5.640 -15.517 -9.787 1.00 93.81 188 VAL A N 1
ATOM 1519 C CA . VAL A 1 188 ? -6.725 -15.489 -8.788 1.00 93.81 188 VAL A CA 1
ATOM 1520 C C . VAL A 1 188 ? -6.651 -14.225 -7.931 1.00 93.81 188 VAL A C 1
ATOM 1522 O O . VAL A 1 188 ? -7.671 -13.599 -7.631 1.00 93.81 188 VAL A O 1
ATOM 1525 N N . PHE A 1 189 ? -5.434 -13.832 -7.551 1.00 93.50 189 PHE A N 1
ATOM 1526 C CA . PHE A 1 189 ? -5.198 -12.640 -6.753 1.00 93.50 189 PHE A CA 1
ATOM 1527 C C . PHE A 1 189 ? -5.622 -11.369 -7.500 1.00 93.50 189 PHE A C 1
ATOM 1529 O O . PHE A 1 189 ? -6.302 -10.528 -6.921 1.00 93.50 189 PHE A O 1
ATOM 1536 N N . LEU A 1 190 ? -5.299 -11.247 -8.793 1.00 94.69 190 LEU A N 1
ATOM 1537 C CA . LEU A 1 190 ? -5.728 -10.122 -9.631 1.00 94.69 190 LEU A CA 1
ATOM 1538 C C . LEU A 1 190 ? -7.244 -10.047 -9.790 1.00 94.69 190 LEU A C 1
ATOM 1540 O O . LEU A 1 190 ? -7.812 -8.962 -9.641 1.00 94.69 190 LEU A O 1
ATOM 1544 N N . ASP A 1 191 ? -7.878 -11.183 -10.070 1.00 93.62 191 ASP A N 1
ATOM 1545 C CA . ASP A 1 191 ? -9.321 -11.251 -10.292 1.00 93.62 191 ASP A CA 1
ATOM 1546 C C . ASP A 1 191 ? -10.087 -10.868 -9.023 1.00 93.62 191 ASP A C 1
ATOM 1548 O O . ASP A 1 191 ? -11.087 -10.159 -9.090 1.00 93.62 191 ASP A O 1
ATOM 1552 N N . SER A 1 192 ? -9.575 -11.253 -7.853 1.00 94.50 192 SER A N 1
ATOM 1553 C CA . SER A 1 192 ? -10.192 -10.934 -6.562 1.00 94.50 192 SER A CA 1
ATOM 1554 C C . SER A 1 192 ? -9.942 -9.484 -6.136 1.00 94.50 192 SER A C 1
ATOM 1556 O O . SER A 1 192 ? -10.863 -8.783 -5.713 1.00 94.50 192 SER A O 1
ATOM 1558 N N . LEU A 1 193 ? -8.697 -9.007 -6.243 1.00 93.56 193 LEU A N 1
ATOM 1559 C CA . LEU A 1 193 ? -8.278 -7.739 -5.643 1.00 93.56 193 LEU A CA 1
ATOM 1560 C C . LEU A 1 193 ? -8.958 -6.523 -6.291 1.00 93.56 193 LEU A C 1
ATOM 1562 O O . LEU A 1 193 ? -9.251 -5.556 -5.592 1.00 93.56 193 LEU A O 1
ATOM 1566 N N . ALA A 1 194 ? -9.278 -6.583 -7.589 1.00 93.62 194 ALA A N 1
ATOM 1567 C CA . ALA A 1 194 ? -10.033 -5.529 -8.273 1.00 93.62 194 ALA A CA 1
ATOM 1568 C C . ALA A 1 194 ? -11.417 -5.295 -7.639 1.00 93.62 194 ALA A C 1
ATOM 1570 O O . ALA A 1 194 ? -11.809 -4.151 -7.399 1.00 93.62 194 ALA A O 1
ATOM 1571 N N . TRP A 1 195 ? -12.136 -6.376 -7.321 1.00 96.56 195 TRP A N 1
ATOM 1572 C CA . TRP A 1 195 ? -13.439 -6.292 -6.662 1.00 96.56 195 TRP A CA 1
ATOM 1573 C C . TRP A 1 195 ? -13.317 -5.809 -5.222 1.00 96.56 195 TRP A C 1
ATOM 1575 O O . TRP A 1 195 ? -14.136 -5.005 -4.788 1.00 96.56 195 TRP A O 1
ATOM 1585 N N . VAL A 1 196 ? -12.277 -6.231 -4.499 1.00 95.06 196 VAL A N 1
ATOM 1586 C CA . VAL A 1 196 ? -12.041 -5.764 -3.124 1.00 95.06 196 VAL A CA 1
ATOM 1587 C C . VAL A 1 196 ? -11.794 -4.253 -3.084 1.00 95.06 196 VAL A C 1
ATOM 1589 O O . VAL A 1 196 ? -12.409 -3.563 -2.275 1.00 95.06 196 VAL A O 1
ATOM 1592 N N . VAL A 1 197 ? -10.965 -3.724 -3.992 1.00 95.31 197 VAL A N 1
ATOM 1593 C CA . VAL A 1 197 ? -10.730 -2.274 -4.142 1.00 95.31 197 VAL A CA 1
ATOM 1594 C C . VAL A 1 197 ? -12.045 -1.534 -4.395 1.00 95.31 197 VAL A C 1
ATOM 1596 O O . VAL A 1 197 ? -12.336 -0.542 -3.728 1.00 95.31 197 VAL A O 1
ATOM 1599 N N . LEU A 1 198 ? -12.869 -2.029 -5.324 1.00 96.50 198 LEU A N 1
ATOM 1600 C CA . LEU A 1 198 ? -14.154 -1.406 -5.643 1.00 96.50 198 LEU A CA 1
ATOM 1601 C C . LEU A 1 198 ? -15.115 -1.425 -4.448 1.00 96.50 198 LEU A C 1
ATOM 1603 O O . LEU A 1 198 ? -15.737 -0.409 -4.147 1.00 96.50 198 LEU A O 1
ATOM 1607 N N . VAL A 1 199 ? -15.233 -2.559 -3.756 1.00 96.25 199 VAL A N 1
ATOM 1608 C CA . VAL A 1 199 ? -16.104 -2.690 -2.582 1.00 96.25 199 VAL A CA 1
ATOM 1609 C C . VAL A 1 199 ? -15.659 -1.740 -1.476 1.00 96.25 199 VAL A C 1
ATOM 1611 O O . VAL A 1 199 ? -16.496 -1.013 -0.948 1.00 96.25 199 VAL A O 1
ATOM 1614 N N . PHE A 1 200 ? -14.363 -1.679 -1.160 1.00 94.19 200 PHE A N 1
ATOM 1615 C CA . PHE A 1 200 ? -13.857 -0.728 -0.169 1.00 94.19 200 PHE A CA 1
ATOM 1616 C C . PHE A 1 200 ? -14.108 0.717 -0.578 1.00 94.19 200 PHE A C 1
ATOM 1618 O O . PHE A 1 200 ? -14.581 1.490 0.245 1.00 94.19 200 PHE A O 1
ATOM 1625 N N . LEU A 1 201 ? -13.897 1.078 -1.845 1.00 96.00 201 LEU A N 1
ATOM 1626 C CA . LEU A 1 201 ? -14.233 2.415 -2.332 1.00 96.00 201 LEU A CA 1
ATOM 1627 C C . LEU A 1 201 ? -15.714 2.758 -2.096 1.00 96.00 201 LEU A C 1
ATOM 1629 O O . LEU A 1 201 ? -16.022 3.832 -1.586 1.00 96.00 201 LEU A O 1
ATOM 1633 N N . LEU A 1 202 ? -16.631 1.856 -2.453 1.00 97.62 202 LEU A N 1
ATOM 1634 C CA . LEU A 1 202 ? -18.069 2.083 -2.294 1.00 97.62 202 LEU A CA 1
ATOM 1635 C C . LEU A 1 202 ? -18.486 2.161 -0.819 1.00 97.62 202 LEU A C 1
ATOM 1637 O O . LEU A 1 202 ? -19.306 3.007 -0.464 1.00 97.62 202 LEU A O 1
ATOM 1641 N N . VAL A 1 203 ? -17.906 1.319 0.040 1.00 95.00 203 VAL A N 1
ATOM 1642 C CA . VAL A 1 203 ? -18.146 1.347 1.490 1.00 95.00 203 VAL A CA 1
ATOM 1643 C C . VAL A 1 203 ? -17.654 2.659 2.100 1.00 95.00 203 VAL A C 1
ATOM 1645 O O . VAL A 1 203 ? -18.405 3.288 2.839 1.00 95.00 203 VAL A O 1
ATOM 1648 N N . GLU A 1 204 ? -16.451 3.116 1.754 1.00 94.69 204 GLU A N 1
ATOM 1649 C CA . GLU A 1 204 ? -15.896 4.380 2.257 1.00 94.69 204 GLU A CA 1
ATOM 1650 C C . GLU A 1 204 ? -16.723 5.590 1.808 1.00 94.69 204 GLU A C 1
ATOM 1652 O O . GLU A 1 204 ? -17.007 6.485 2.603 1.00 94.69 204 GLU A O 1
ATOM 1657 N N . ILE A 1 205 ? -17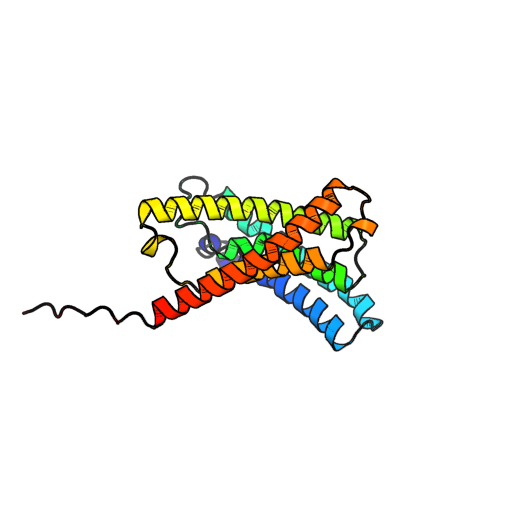.188 5.601 0.553 1.00 95.62 205 ILE A N 1
ATOM 1658 C CA . ILE A 1 205 ? -18.108 6.633 0.054 1.00 95.62 205 ILE A CA 1
ATOM 1659 C C . ILE A 1 205 ? -19.411 6.628 0.862 1.00 95.62 205 ILE A C 1
ATOM 1661 O O . ILE A 1 205 ? -19.881 7.686 1.286 1.00 95.62 205 ILE A O 1
ATOM 1665 N N . TYR A 1 206 ? -19.996 5.451 1.089 1.00 95.12 206 TYR A N 1
ATOM 1666 C CA . TYR A 1 206 ? -21.218 5.318 1.879 1.00 95.12 206 TYR A CA 1
ATOM 1667 C C . TYR A 1 206 ? -21.027 5.832 3.312 1.00 95.12 206 TYR A C 1
ATOM 1669 O O . TYR A 1 206 ? -21.822 6.651 3.774 1.00 95.12 206 TYR A O 1
ATOM 1677 N N . VAL A 1 207 ? -19.966 5.394 3.994 1.00 93.69 207 VAL A N 1
ATOM 1678 C CA . VAL A 1 207 ? -19.643 5.799 5.369 1.00 93.69 207 VAL A CA 1
ATOM 1679 C C . VAL A 1 207 ? -19.406 7.311 5.450 1.00 93.69 207 VAL A C 1
ATOM 1681 O O . VAL A 1 207 ? -19.971 7.969 6.324 1.00 93.69 207 VAL A O 1
ATOM 1684 N N . PHE A 1 208 ? -18.679 7.887 4.487 1.00 93.88 208 PHE A N 1
ATOM 1685 C CA . PHE A 1 208 ? -18.478 9.332 4.383 1.00 93.88 208 PHE A CA 1
ATOM 1686 C C . PHE A 1 208 ? -19.802 10.101 4.296 1.00 93.88 208 PHE A C 1
ATOM 1688 O O . PHE A 1 208 ? -20.028 11.037 5.065 1.00 93.88 208 PHE A O 1
ATOM 1695 N N . PHE A 1 209 ? -20.690 9.723 3.370 1.00 94.69 209 PHE A N 1
ATOM 1696 C CA . PHE A 1 209 ? -21.969 10.417 3.208 1.00 94.69 209 PHE A CA 1
ATOM 1697 C C . PHE A 1 209 ? -22.874 10.231 4.418 1.00 94.69 209 PHE A C 1
ATOM 1699 O O . PHE A 1 209 ? -23.494 11.193 4.864 1.00 94.69 209 PHE A O 1
ATOM 1706 N N . ARG A 1 210 ? -22.925 9.024 4.982 1.00 91.50 210 ARG A N 1
ATOM 1707 C CA . ARG A 1 210 ? -23.716 8.736 6.176 1.00 91.50 210 ARG A CA 1
ATOM 1708 C C . ARG A 1 210 ? -23.318 9.640 7.342 1.00 91.50 210 ARG A C 1
ATOM 1710 O O . ARG A 1 210 ? -24.193 10.228 7.965 1.00 91.50 210 ARG A O 1
ATOM 1717 N N . ASP A 1 211 ? -22.022 9.793 7.598 1.00 88.38 211 ASP A N 1
ATOM 1718 C CA . ASP A 1 211 ? -21.530 10.604 8.717 1.00 88.38 211 ASP A CA 1
ATOM 1719 C C . ASP A 1 211 ? -21.693 12.111 8.471 1.00 88.38 211 ASP A C 1
ATOM 1721 O O . ASP A 1 211 ? -21.876 12.877 9.414 1.00 88.38 211 ASP A O 1
ATOM 1725 N N . ARG A 1 212 ? -21.676 12.556 7.209 1.00 88.56 212 ARG A N 1
ATOM 1726 C CA . ARG A 1 212 ? -21.881 13.969 6.841 1.00 88.56 212 ARG A CA 1
ATOM 1727 C C . ARG A 1 212 ? -23.344 14.390 6.766 1.00 88.56 212 ARG A C 1
ATOM 1729 O O . ARG A 1 212 ? -23.629 15.573 6.920 1.00 88.56 212 ARG A O 1
ATOM 1736 N N . LEU A 1 213 ? -24.243 13.450 6.488 1.00 90.00 213 LEU A N 1
ATOM 1737 C CA . LEU A 1 213 ? -25.679 13.697 6.341 1.00 90.00 213 LEU A CA 1
ATOM 1738 C C . LEU A 1 213 ? -26.478 13.319 7.595 1.00 90.00 213 LEU A C 1
ATOM 1740 O O . LEU A 1 213 ? -27.672 13.609 7.657 1.00 90.00 213 LEU A O 1
ATOM 1744 N N . ALA A 1 214 ? -25.847 12.681 8.586 1.00 81.81 214 ALA A N 1
ATOM 1745 C CA . ALA A 1 214 ? -26.480 12.409 9.867 1.00 81.81 214 ALA A CA 1
ATOM 1746 C C . ALA A 1 214 ? -26.931 13.731 10.524 1.00 81.81 214 ALA A C 1
ATOM 1748 O O . ALA A 1 214 ? -26.153 14.690 10.557 1.00 81.81 214 ALA A O 1
ATOM 1749 N N . PRO A 1 215 ? -28.169 13.808 11.051 1.00 71.44 215 PRO A N 1
ATOM 1750 C CA . PRO A 1 215 ? -28.624 14.980 11.786 1.00 71.44 215 PRO A CA 1
ATOM 1751 C C . PRO A 1 215 ? -27.654 15.293 12.927 1.00 71.44 215 PRO A C 1
ATOM 1753 O O . PRO A 1 215 ? -27.203 14.376 13.619 1.00 71.44 215 PRO A O 1
ATOM 1756 N N . ALA A 1 216 ? -27.352 16.577 13.140 1.00 66.06 216 ALA A N 1
ATOM 1757 C CA . ALA A 1 216 ? -26.606 16.990 14.322 1.00 66.06 216 ALA A CA 1
ATOM 1758 C C . ALA A 1 216 ? -27.312 16.435 15.573 1.00 66.06 216 ALA A C 1
ATOM 1760 O O . ALA A 1 216 ? -28.549 16.443 15.613 1.00 66.06 216 ALA A O 1
ATOM 1761 N N . PRO A 1 217 ? -26.568 15.936 16.578 1.00 63.22 217 PRO A N 1
ATOM 1762 C CA . PRO A 1 217 ? -27.186 15.484 17.812 1.00 63.22 217 PRO A CA 1
ATOM 1763 C C . PRO A 1 217 ? -28.031 16.630 18.363 1.00 63.22 217 PRO A C 1
ATOM 1765 O O . PRO A 1 217 ? -27.532 17.742 18.541 1.00 63.22 217 PRO A O 1
ATOM 1768 N N . VAL A 1 218 ? -29.323 16.364 18.576 1.00 60.94 218 VAL A N 1
ATOM 1769 C CA . VAL A 1 218 ? -30.217 17.296 19.260 1.00 60.94 218 VAL A CA 1
ATOM 1770 C C . VAL A 1 218 ? -29.600 17.507 20.632 1.00 60.94 218 VAL A C 1
ATOM 1772 O O . VAL A 1 218 ? -29.614 16.602 21.467 1.00 60.94 218 VAL A O 1
ATOM 1775 N N . VAL A 1 219 ? -28.977 18.667 20.836 1.00 61.03 219 VAL A N 1
ATOM 1776 C CA . VAL A 1 219 ? -28.533 19.084 22.158 1.00 61.03 219 VAL A CA 1
ATOM 1777 C C . VAL A 1 219 ? -29.815 19.194 22.962 1.00 61.03 219 VAL A C 1
ATOM 1779 O O . VAL A 1 219 ? -30.615 20.097 22.730 1.00 61.03 219 VAL A O 1
ATOM 1782 N N . ALA A 1 220 ? -30.064 18.216 23.830 1.00 56.50 220 ALA A N 1
ATOM 1783 C CA . ALA A 1 220 ? -31.100 18.349 24.830 1.00 56.50 220 ALA A CA 1
ATOM 1784 C C . ALA A 1 220 ? -30.696 19.562 25.667 1.00 56.50 220 ALA A C 1
ATOM 1786 O O . ALA A 1 220 ? -29.721 19.496 26.418 1.00 56.50 220 ALA A O 1
ATOM 1787 N N . GLU A 1 221 ? -31.380 20.687 25.463 1.00 53.62 221 GLU A N 1
ATOM 1788 C CA . GLU A 1 221 ? -31.317 21.805 26.388 1.00 53.62 221 GLU A CA 1
ATOM 1789 C C . GLU A 1 221 ? -31.646 21.223 27.760 1.00 53.62 221 GLU A C 1
ATOM 1791 O O . GLU A 1 221 ? -32.752 20.732 27.998 1.00 53.62 221 GLU A O 1
ATOM 1796 N N . ALA A 1 222 ? -30.634 21.171 28.626 1.00 53.03 222 ALA A N 1
ATOM 1797 C CA . ALA A 1 222 ? -30.823 20.837 30.019 1.00 53.03 222 ALA A CA 1
ATOM 1798 C C . ALA A 1 222 ? -31.797 21.882 30.571 1.00 53.03 222 ALA A C 1
ATOM 1800 O O . ALA A 1 222 ? -31.445 23.052 30.708 1.00 53.03 222 ALA A O 1
ATOM 1801 N N . GLY A 1 223 ? -33.046 21.462 30.772 1.00 58.91 223 GLY A N 1
ATOM 1802 C CA . GLY A 1 223 ? -34.075 22.287 31.378 1.00 58.91 223 GLY A CA 1
ATOM 1803 C C . GLY A 1 223 ? -33.605 22.777 32.745 1.00 58.91 223 GLY A C 1
ATOM 1804 O O . GLY A 1 223 ? -33.045 21.996 33.517 1.00 58.91 223 GLY A O 1
ATOM 1805 N N . ASN A 1 224 ? -33.813 24.077 32.961 1.00 42.16 224 ASN A N 1
ATOM 1806 C CA . ASN A 1 224 ? -33.572 24.839 34.190 1.00 42.16 224 ASN A CA 1
ATOM 1807 C C . ASN A 1 224 ? -34.054 24.146 35.469 1.00 42.16 224 ASN A C 1
ATOM 1809 O O . ASN A 1 224 ? -35.169 23.574 35.441 1.00 42.16 224 ASN A O 1
#

Radius of gyration: 20.57 Å; Cα contacts (8 Å, |Δi|>4): 216; chains: 1; bounding box: 56×48×56 Å

Mean predicted aligned error: 6.59 Å

Sequence (224 aa):
MGSFVQFFLDESRQKVHGVLFLSTVSTQSLVIVWKAAFGDSSLYRLVAPWAILLGVAFYFVSFFLIMRRYWRDGGDFDLDRDWFNTNCITHGAMSITGLASTVCGVVPPMLTLAIWLWAISWFFLIEAVEFARAVKRISLYGLAQGLLVYDPTQWSRNFTFGMLYAFTRNFDLSQSVANPFLLAFRQVFLDSLAWVVLVFLLVEIYVFFRDRLAPAPVVAEAGN